Protein AF-A0A7S2RHL5-F1 (afdb_monomer)

pLDDT: mean 89.17, std 12.05, range [46.22, 98.5]

Organism: NCBI:txid1034831

Nearest PDB structures (foldseek):
  8wa2-assembly1_F  TM=3.673E-01  e=1.130E-13  Chlamydomonas reinhardtii
  8wa2-assembly1_B  TM=3.190E-01  e=7.570E-14  Chlamydomonas reinhardtii
  8txb-assembly1_A  TM=2.628E-01  e=5.322E-12  Chlamydomonas reinhardtii
  8wa2-assembly1_C  TM=2.036E-01  e=8.332E-10  Chlamydomonas reinhardtii
  7s7k-assembly1_A  TM=3.685E-01  e=2.485E-01  Mus musculus

Structure (mmCIF, N/CA/C/O backbone):
data_AF-A0A7S2RHL5-F1
#
_entry.id   AF-A0A7S2RHL5-F1
#
loop_
_atom_site.group_PDB
_atom_site.id
_atom_site.type_symbol
_atom_site.label_atom_id
_atom_site.label_alt_id
_atom_site.label_comp_id
_atom_site.label_asym_id
_atom_site.label_entity_id
_atom_site.label_seq_id
_atom_site.pdbx_PDB_ins_code
_atom_site.Cartn_x
_atom_site.Cartn_y
_atom_site.Cartn_z
_atom_site.occupancy
_atom_site.B_iso_or_equiv
_atom_site.auth_seq_id
_atom_site.auth_comp_id
_atom_site.auth_asym_id
_atom_site.auth_atom_id
_atom_site.pdbx_PDB_model_num
ATOM 1 N N . THR A 1 1 ? -43.706 0.245 65.436 1.00 75.62 1 THR A N 1
ATOM 2 C CA . THR A 1 1 ? -43.384 0.857 64.131 1.00 75.62 1 THR A CA 1
ATOM 3 C C . THR A 1 1 ? -42.054 0.309 63.675 1.00 75.62 1 THR A C 1
ATOM 5 O O . THR A 1 1 ? -41.122 0.293 64.474 1.00 75.62 1 THR A O 1
ATOM 8 N N . CYS A 1 2 ? -41.977 -0.207 62.450 1.00 80.25 2 CYS A N 1
ATOM 9 C CA . CYS A 1 2 ? -40.714 -0.714 61.919 1.00 80.25 2 CYS A CA 1
ATOM 10 C C . CYS A 1 2 ? -39.751 0.436 61.616 1.00 80.25 2 CYS A C 1
ATOM 12 O O . CYS A 1 2 ? -40.175 1.575 61.404 1.00 80.25 2 CYS A O 1
ATOM 14 N N . THR A 1 3 ? -38.451 0.156 61.671 1.00 84.81 3 THR A N 1
ATOM 15 C CA . THR A 1 3 ? -37.414 1.148 61.368 1.00 84.81 3 THR A CA 1
ATOM 16 C C . THR A 1 3 ? -37.170 1.236 59.859 1.00 84.81 3 THR A C 1
ATOM 18 O O . THR A 1 3 ? -37.644 0.401 59.088 1.00 84.81 3 THR A O 1
ATOM 21 N N . LEU A 1 4 ? -36.435 2.263 59.415 1.00 85.00 4 LEU A N 1
ATOM 22 C CA . LEU A 1 4 ? -36.035 2.393 58.010 1.00 85.00 4 LEU A CA 1
ATOM 23 C C . LEU A 1 4 ? -35.335 1.114 57.522 1.00 85.00 4 LEU A C 1
ATOM 25 O O . LEU A 1 4 ? -34.518 0.534 58.237 1.00 85.00 4 LEU A O 1
ATOM 29 N N . GLY A 1 5 ? -35.661 0.686 56.301 1.00 83.44 5 GLY A N 1
ATOM 30 C CA . GLY A 1 5 ? -35.186 -0.576 55.731 1.00 83.44 5 GLY A CA 1
ATOM 31 C C . GLY A 1 5 ? -35.994 -1.811 56.151 1.00 83.44 5 GLY A C 1
ATOM 32 O O . GLY A 1 5 ? -35.698 -2.910 55.684 1.00 83.44 5 GLY A O 1
ATOM 33 N N . GLN A 1 6 ? -37.020 -1.660 56.992 1.00 89.31 6 GLN A N 1
ATOM 34 C CA . GLN A 1 6 ? -37.920 -2.739 57.400 1.00 89.31 6 GLN A CA 1
ATOM 35 C C . GLN A 1 6 ? -39.377 -2.432 57.036 1.00 89.31 6 GLN A C 1
ATOM 37 O O . GLN A 1 6 ? -39.772 -1.271 56.937 1.00 89.31 6 GLN A O 1
ATOM 42 N N . ILE A 1 7 ? -40.180 -3.483 56.883 1.00 87.50 7 ILE A N 1
ATOM 43 C CA . ILE A 1 7 ? -41.633 -3.416 56.682 1.00 87.50 7 ILE A CA 1
ATOM 44 C C . ILE A 1 7 ? -42.350 -4.313 57.690 1.00 87.50 7 ILE A C 1
ATOM 46 O O . ILE A 1 7 ? -41.749 -5.258 58.205 1.00 87.50 7 ILE A O 1
ATOM 50 N N . ALA A 1 8 ? -43.626 -4.035 57.957 1.00 87.31 8 ALA A N 1
ATOM 51 C CA . ALA A 1 8 ? -44.524 -4.974 58.628 1.00 87.31 8 ALA A CA 1
ATOM 52 C C . ALA A 1 8 ? -45.294 -5.750 57.541 1.00 87.31 8 ALA A C 1
ATOM 54 O O . ALA A 1 8 ? -46.260 -5.213 57.004 1.00 87.31 8 ALA A O 1
ATOM 55 N N . PRO A 1 9 ? -44.850 -6.961 57.150 1.00 79.44 9 PRO A N 1
ATOM 56 C CA . PRO A 1 9 ? -45.411 -7.669 55.995 1.00 79.44 9 PRO A CA 1
ATOM 57 C C . PRO A 1 9 ? -46.828 -8.203 56.243 1.00 79.44 9 PRO A C 1
ATOM 59 O O . PRO A 1 9 ? -47.540 -8.510 55.291 1.00 79.44 9 PRO A O 1
ATOM 62 N N . ASP A 1 10 ? -47.223 -8.328 57.511 1.00 81.69 10 ASP A N 1
ATOM 63 C CA . ASP A 1 10 ? -48.519 -8.837 57.939 1.00 81.69 10 ASP A CA 1
ATOM 64 C C . ASP A 1 10 ? -49.312 -7.728 58.665 1.00 81.69 10 ASP A C 1
ATOM 66 O O . ASP A 1 10 ? -48.886 -7.261 59.730 1.00 81.69 10 ASP A O 1
ATOM 70 N N . PRO A 1 11 ? -50.462 -7.288 58.115 1.00 78.50 11 PRO A N 1
ATOM 71 C CA . PRO A 1 11 ? -51.294 -6.256 58.726 1.00 78.50 11 PRO A CA 1
ATOM 72 C C . PRO A 1 11 ? -51.948 -6.696 60.048 1.00 78.50 11 PRO A C 1
ATOM 74 O O . PRO A 1 11 ? -52.343 -5.832 60.832 1.00 78.50 11 PRO A O 1
ATOM 77 N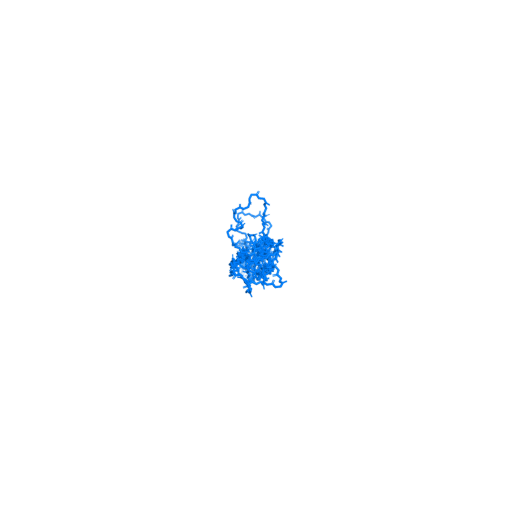 N . GLU A 1 12 ? -52.042 -8.000 60.332 1.00 82.69 12 GLU A N 1
ATOM 78 C CA . GLU A 1 12 ? -52.564 -8.526 61.601 1.00 82.69 12 GLU A CA 1
ATOM 79 C C . GLU A 1 12 ? -51.509 -8.509 62.720 1.00 82.69 12 GLU A C 1
ATOM 81 O O . GLU A 1 12 ? -51.851 -8.512 63.907 1.00 82.69 12 GLU A O 1
ATOM 86 N N . THR A 1 13 ? -50.220 -8.417 62.367 1.00 79.31 13 THR A N 1
ATOM 87 C CA . THR A 1 13 ? -49.093 -8.412 63.311 1.00 79.31 13 THR A CA 1
ATOM 88 C C . THR A 1 13 ? -48.161 -7.193 63.131 1.00 79.31 13 THR A C 1
ATOM 90 O O . THR A 1 13 ? -46.954 -7.341 62.937 1.00 79.31 13 THR A O 1
ATOM 93 N N . PRO A 1 14 ? -48.650 -5.944 63.322 1.00 73.00 14 PRO A N 1
ATOM 94 C CA . PRO A 1 14 ? -47.936 -4.690 62.994 1.00 73.00 14 PRO A CA 1
ATOM 95 C C . PRO A 1 14 ? -46.660 -4.400 63.815 1.00 73.00 14 PRO A C 1
ATOM 97 O O . PRO A 1 14 ? -45.995 -3.380 63.613 1.00 73.00 14 PRO A O 1
ATOM 100 N N . ASN A 1 15 ? -46.318 -5.275 64.764 1.00 80.56 15 ASN A N 1
ATOM 101 C CA . ASN A 1 15 ? -45.103 -5.203 65.578 1.00 80.56 15 ASN A CA 1
ATOM 102 C C . ASN A 1 15 ? -44.005 -6.178 65.111 1.00 80.56 15 ASN A C 1
ATOM 104 O O . ASN A 1 15 ? -42.916 -6.168 65.685 1.00 80.56 15 ASN A O 1
ATOM 108 N N . VAL A 1 16 ? -44.268 -7.013 64.099 1.00 86.19 16 VAL A N 1
ATOM 109 C CA . VAL A 1 16 ? -43.290 -7.941 63.516 1.00 86.19 16 VAL A CA 1
ATOM 110 C C . VAL A 1 16 ? -42.681 -7.299 62.274 1.00 86.19 16 VAL A C 1
ATOM 112 O O . VAL A 1 16 ? -43.354 -7.102 61.267 1.00 86.19 16 VAL A O 1
ATOM 115 N N . CYS A 1 17 ? -41.395 -6.963 62.353 1.00 87.25 17 CYS A N 1
ATOM 116 C CA . CYS A 1 17 ? -40.689 -6.257 61.288 1.00 87.25 17 CYS A CA 1
ATOM 117 C C . CYS A 1 17 ? -39.762 -7.195 60.516 1.00 87.25 17 CYS A C 1
ATOM 119 O O . CYS A 1 17 ? -38.946 -7.904 61.108 1.00 87.25 17 CYS A O 1
ATOM 121 N N . ALA A 1 18 ? -39.850 -7.155 59.189 1.00 89.88 18 ALA A N 1
ATOM 122 C CA . ALA A 1 18 ? -38.964 -7.865 58.278 1.00 89.88 18 ALA A CA 1
ATOM 123 C C . ALA A 1 18 ? -38.078 -6.867 57.527 1.00 89.88 18 ALA A C 1
ATOM 125 O O . ALA A 1 18 ? -38.557 -5.848 57.034 1.00 89.88 18 ALA A O 1
ATOM 126 N N . ALA A 1 19 ? -36.778 -7.150 57.435 1.00 91.75 19 ALA A N 1
ATOM 127 C CA . ALA A 1 19 ? -35.862 -6.354 56.623 1.00 91.75 19 ALA A CA 1
ATOM 128 C C . ALA A 1 19 ? -36.176 -6.540 55.135 1.00 91.75 19 ALA A C 1
ATOM 130 O O . ALA A 1 19 ? -36.397 -7.669 54.691 1.00 91.75 19 ALA A O 1
ATOM 131 N N . CYS A 1 20 ? -36.136 -5.458 54.356 1.00 92.56 20 CYS A N 1
ATOM 132 C CA . CYS A 1 20 ? -36.311 -5.572 52.915 1.00 92.56 20 CYS A CA 1
ATOM 133 C C . CYS A 1 20 ? -35.234 -6.480 52.310 1.00 92.56 20 CYS A C 1
ATOM 135 O O . CYS A 1 20 ? -34.062 -6.367 52.689 1.00 92.56 20 CYS A O 1
ATOM 137 N N . PRO A 1 21 ? -35.597 -7.397 51.398 1.00 93.44 21 PRO A N 1
ATOM 138 C CA . PRO A 1 21 ? -34.626 -8.276 50.769 1.00 93.44 21 PRO A CA 1
ATOM 139 C C . PRO A 1 21 ? -33.663 -7.473 49.882 1.00 93.44 21 PRO A C 1
ATOM 141 O O . PRO A 1 21 ? -33.901 -6.305 49.566 1.00 93.44 21 PRO A O 1
ATOM 144 N N . ARG A 1 22 ? -32.563 -8.114 49.472 1.00 95.06 22 ARG A N 1
ATOM 145 C CA . ARG A 1 22 ? -31.636 -7.544 48.482 1.00 95.06 22 ARG A CA 1
ATOM 146 C C . ARG A 1 22 ? -32.394 -7.121 47.214 1.00 95.06 22 ARG A C 1
ATOM 148 O O . ARG A 1 22 ? -33.413 -7.722 46.878 1.00 95.06 22 ARG A O 1
ATOM 155 N N . GLY A 1 23 ? -31.907 -6.081 46.549 1.00 93.44 23 GLY A N 1
ATOM 156 C CA . GLY A 1 23 ? -32.569 -5.477 45.394 1.00 93.44 23 GLY A CA 1
ATOM 157 C C . GLY A 1 23 ? -33.786 -4.614 45.717 1.00 93.44 23 GLY A C 1
ATOM 158 O O . GLY A 1 23 ? -34.388 -4.044 44.815 1.00 93.44 23 GLY A O 1
ATOM 159 N N . ARG A 1 24 ? -34.148 -4.469 46.996 1.00 93.94 24 ARG A N 1
ATOM 160 C CA . ARG A 1 24 ? -35.244 -3.599 47.425 1.00 93.94 24 ARG A CA 1
ATOM 161 C C . ARG A 1 24 ? -34.795 -2.574 48.462 1.00 93.94 24 ARG A C 1
ATOM 163 O O . ARG A 1 24 ? -33.734 -2.709 49.077 1.00 93.94 24 ARG A O 1
ATOM 170 N N . ARG A 1 25 ? -35.616 -1.545 48.669 1.00 91.94 25 ARG A N 1
ATOM 171 C CA . ARG A 1 25 ? -35.441 -0.512 49.697 1.00 91.94 25 ARG A CA 1
ATOM 172 C C . ARG A 1 25 ? -36.713 -0.316 50.522 1.00 91.94 25 ARG A C 1
ATOM 174 O O . ARG A 1 25 ? -37.817 -0.419 49.996 1.00 91.94 25 ARG A O 1
ATOM 181 N N . GLY A 1 26 ? -36.557 -0.012 51.810 1.00 85.75 26 GLY A N 1
ATOM 182 C CA . GLY A 1 26 ? -37.678 0.263 52.719 1.00 85.75 26 GLY A CA 1
ATOM 183 C C . GLY A 1 26 ? -37.700 1.719 53.182 1.00 85.75 26 GLY A C 1
ATOM 184 O O . GLY A 1 26 ? -36.953 2.065 54.097 1.00 85.75 26 GLY A O 1
ATOM 185 N N . ILE A 1 27 ? -38.552 2.556 52.573 1.00 78.31 27 ILE A N 1
ATOM 186 C CA . ILE A 1 27 ? -38.678 3.990 52.912 1.00 78.31 27 ILE A CA 1
ATOM 187 C C . ILE A 1 27 ? -39.814 4.240 53.920 1.00 78.31 27 ILE A C 1
ATOM 189 O O . ILE A 1 27 ? -39.603 4.946 54.901 1.00 78.31 27 ILE A O 1
ATOM 193 N N . ASN A 1 28 ? -40.993 3.630 53.723 1.00 73.69 28 ASN A N 1
ATOM 194 C CA . ASN A 1 28 ? -42.233 4.018 54.421 1.00 73.69 28 ASN A CA 1
ATOM 195 C C . ASN A 1 28 ? -42.879 2.918 55.299 1.00 73.69 28 ASN A C 1
ATOM 197 O O . ASN A 1 28 ? -44.044 3.035 55.661 1.00 73.69 28 ASN A O 1
ATOM 201 N N . SER A 1 29 ? -42.151 1.857 55.679 1.00 70.81 29 SER A N 1
ATOM 202 C CA . SER A 1 29 ? -42.621 0.763 56.568 1.00 70.81 29 SER A CA 1
ATOM 203 C C . SER A 1 29 ? -43.820 -0.076 56.067 1.00 70.81 29 SER A C 1
ATOM 205 O O . SER A 1 29 ? -44.228 -1.002 56.773 1.00 70.81 29 SER A O 1
ATOM 207 N N . THR A 1 30 ? -44.369 0.208 54.883 1.00 77.88 30 THR A N 1
ATOM 208 C CA . THR A 1 30 ? -45.537 -0.481 54.302 1.00 77.88 30 THR A CA 1
ATOM 209 C C . THR A 1 30 ? -45.183 -1.514 53.236 1.00 77.88 30 THR A C 1
ATOM 211 O O . THR A 1 30 ? -45.815 -2.561 53.199 1.00 77.88 30 THR A O 1
ATOM 214 N N . ASP A 1 31 ? -44.189 -1.245 52.387 1.00 85.81 31 ASP A N 1
ATOM 215 C CA . ASP A 1 31 ? -43.737 -2.175 51.346 1.00 85.81 31 ASP A CA 1
ATOM 216 C C . ASP A 1 31 ? -42.261 -1.936 50.983 1.00 85.81 31 ASP A C 1
ATOM 218 O O . ASP A 1 31 ? -41.703 -0.863 51.241 1.00 85.81 31 ASP A O 1
ATOM 222 N N . CYS A 1 32 ? -41.620 -2.966 50.436 1.00 91.00 32 CYS A N 1
ATOM 223 C CA . CYS A 1 32 ? -40.257 -2.921 49.937 1.00 91.00 32 CYS A CA 1
ATOM 224 C C . CYS A 1 32 ? -40.269 -2.610 48.438 1.00 91.00 32 CYS A C 1
ATOM 226 O O . CYS A 1 32 ? -40.568 -3.475 47.612 1.00 91.00 32 CYS A O 1
ATOM 228 N N . GLU A 1 33 ? -39.873 -1.392 48.082 1.00 92.38 33 GLU A N 1
ATOM 229 C CA . GLU A 1 33 ? -39.784 -0.948 46.690 1.00 92.38 33 GLU A CA 1
ATOM 230 C C . GLU A 1 33 ? -38.575 -1.576 45.999 1.00 92.38 33 GLU A C 1
ATOM 232 O O . GLU A 1 33 ? -37.499 -1.665 46.594 1.00 92.38 33 GLU A O 1
ATOM 237 N N . HIS A 1 34 ? -38.728 -1.980 44.739 1.00 94.56 34 HIS A N 1
ATOM 238 C CA . HIS A 1 34 ? -37.597 -2.395 43.917 1.00 94.56 34 HIS A CA 1
ATOM 239 C C . HIS A 1 34 ? -36.617 -1.241 43.706 1.00 94.56 34 HIS A C 1
ATOM 241 O O . HIS A 1 34 ? -37.006 -0.079 43.575 1.00 94.56 34 HIS A O 1
ATOM 247 N N . CYS A 1 35 ? -35.328 -1.565 43.654 1.00 95.31 35 CYS A N 1
ATOM 248 C CA . CYS A 1 35 ? -34.373 -0.658 43.044 1.00 95.31 35 CYS A CA 1
ATOM 249 C C . CYS A 1 35 ? -34.704 -0.534 41.559 1.00 95.31 35 CYS A C 1
ATOM 251 O O . CYS A 1 35 ? -34.777 -1.548 40.871 1.00 95.31 35 CYS A O 1
ATOM 253 N N . SER A 1 36 ? -34.936 0.695 41.103 1.00 95.81 36 SER A N 1
ATOM 254 C CA . SER A 1 36 ? -35.107 1.007 39.684 1.00 95.81 36 SER A CA 1
ATOM 255 C C . SER A 1 36 ? -33.848 0.630 38.885 1.00 95.81 36 SER A C 1
ATOM 257 O O . SER A 1 36 ? -32.772 0.557 39.496 1.00 95.81 36 SER A O 1
ATOM 259 N N . PRO A 1 37 ? -33.958 0.457 37.555 1.00 97.19 37 PRO A N 1
ATOM 260 C CA . PRO A 1 37 ? -32.812 0.252 36.673 1.00 97.19 37 PRO A CA 1
ATOM 261 C C . PRO A 1 37 ? -31.676 1.258 36.922 1.00 97.19 37 PRO A C 1
ATOM 263 O O . PRO A 1 37 ? -31.879 2.368 37.432 1.00 97.19 37 PRO A O 1
ATOM 266 N N . GLY A 1 38 ? -30.444 0.818 36.676 1.00 96.69 38 GLY A N 1
ATOM 267 C CA . GLY A 1 38 ? -29.225 1.557 37.011 1.00 96.69 38 GLY A CA 1
ATOM 268 C C . GLY A 1 38 ? -28.904 1.639 38.509 1.00 96.69 38 GLY A C 1
ATOM 269 O O . GLY A 1 38 ? -27.930 2.293 38.906 1.00 96.69 38 GLY A O 1
ATOM 270 N N . LYS A 1 39 ? -29.688 0.992 39.382 1.00 97.25 39 LYS A N 1
ATOM 271 C CA . LYS A 1 39 ? -29.437 0.949 40.827 1.00 97.25 39 LYS A CA 1
ATOM 272 C C . LYS A 1 39 ? -29.565 -0.459 41.390 1.00 97.25 39 LYS A C 1
ATOM 274 O O . LYS A 1 39 ? -30.324 -1.286 40.906 1.00 97.25 39 LYS A O 1
ATOM 279 N N . PHE A 1 40 ? -28.865 -0.705 42.493 1.00 96.88 40 PHE A N 1
ATOM 280 C CA . PHE A 1 40 ? -28.852 -1.996 43.162 1.00 96.88 40 PHE A CA 1
ATOM 281 C C . PHE A 1 40 ? -28.803 -1.883 44.685 1.00 96.88 40 PHE A C 1
ATOM 283 O O . PHE A 1 40 ? -28.403 -0.859 45.240 1.00 96.88 40 PHE A O 1
ATOM 290 N N . ASN A 1 41 ? -29.145 -2.978 45.366 1.00 94.69 41 ASN A N 1
ATOM 291 C CA . ASN A 1 41 ? -28.884 -3.165 46.795 1.00 94.69 41 ASN A CA 1
ATOM 292 C C . ASN A 1 41 ? -28.399 -4.580 47.093 1.00 94.69 41 ASN A C 1
ATOM 294 O O . ASN A 1 41 ? -29.144 -5.544 46.928 1.00 94.69 41 ASN A O 1
ATOM 298 N N . ASN A 1 42 ? -27.174 -4.718 47.597 1.00 95.62 42 ASN A N 1
ATOM 299 C CA . ASN A 1 42 ? -26.572 -6.030 47.852 1.00 95.62 42 ASN A CA 1
ATOM 300 C C . ASN A 1 42 ? -26.848 -6.586 49.258 1.00 95.62 42 ASN A C 1
ATOM 302 O O . ASN A 1 42 ? -26.571 -7.759 49.523 1.00 95.62 42 ASN A O 1
ATOM 306 N N . LYS A 1 43 ? -27.393 -5.770 50.166 1.00 93.50 43 LYS A N 1
ATOM 307 C CA . LYS A 1 43 ? -27.671 -6.148 51.557 1.00 93.50 43 LYS A CA 1
ATOM 308 C C . LYS A 1 43 ? -29.158 -6.038 51.866 1.00 93.50 43 LYS A C 1
ATOM 310 O O . LYS A 1 43 ? -29.859 -5.175 51.349 1.00 93.50 43 LYS A O 1
ATOM 315 N N . THR A 1 44 ? -29.628 -6.906 52.754 1.00 93.12 44 THR A N 1
ATOM 316 C CA . THR A 1 44 ? -30.977 -6.809 53.316 1.00 93.12 44 THR A CA 1
ATOM 317 C C . THR A 1 44 ? -31.083 -5.607 54.248 1.00 93.12 44 THR A C 1
ATOM 319 O O . THR A 1 44 ? -30.124 -5.282 54.950 1.00 93.12 44 THR A O 1
ATOM 322 N N . GLY A 1 45 ? -32.254 -4.983 54.312 1.00 90.69 45 GLY A N 1
ATOM 323 C CA . GLY A 1 45 ? -32.528 -3.879 55.229 1.00 90.69 45 GLY A CA 1
ATOM 324 C C . GLY A 1 45 ? -31.978 -2.524 54.781 1.00 90.69 45 GLY A C 1
ATOM 325 O O . GLY A 1 45 ? -31.845 -1.624 55.606 1.00 90.69 45 GLY A O 1
ATOM 326 N N . GLN A 1 46 ? -31.617 -2.365 53.504 1.00 91.44 46 GLN A N 1
ATOM 327 C CA . GLN A 1 46 ? -31.127 -1.088 52.989 1.00 91.44 46 GLN A CA 1
ATOM 328 C C . GLN A 1 46 ? -32.270 -0.089 52.761 1.00 91.44 46 GLN A C 1
ATOM 330 O O . GLN A 1 46 ? -33.382 -0.438 52.367 1.00 91.44 46 GLN A O 1
ATOM 335 N N . VAL A 1 47 ? -31.977 1.182 53.040 1.00 91.44 47 VAL A N 1
ATOM 336 C CA . VAL A 1 47 ? -32.942 2.292 52.953 1.00 91.44 47 VAL A CA 1
ATOM 337 C C . VAL A 1 47 ? -32.899 2.970 51.583 1.00 91.44 47 VAL A C 1
ATOM 339 O O . VAL A 1 47 ? -33.913 3.450 51.092 1.00 91.44 47 VAL A O 1
ATOM 342 N N . ASN A 1 48 ? -31.728 2.973 50.945 1.00 92.19 48 ASN A N 1
ATOM 343 C CA . ASN A 1 48 ? -31.487 3.586 49.641 1.00 92.19 48 ASN A CA 1
ATOM 344 C C . ASN A 1 48 ? -30.927 2.543 48.687 1.00 92.19 48 ASN A C 1
ATOM 346 O O . ASN A 1 48 ? -30.199 1.668 49.141 1.00 92.19 48 ASN A O 1
ATOM 350 N N . CYS A 1 49 ? -31.240 2.670 47.399 1.00 95.44 49 CYS A N 1
ATOM 351 C CA . CYS A 1 49 ? -30.578 1.924 46.333 1.00 95.44 49 CYS A CA 1
ATOM 352 C C . CYS A 1 49 ? -29.296 2.645 45.909 1.00 95.44 49 CYS A C 1
ATOM 354 O O . CYS A 1 49 ? -29.290 3.870 45.761 1.00 95.44 49 CYS A O 1
ATOM 356 N N . THR A 1 50 ? -28.222 1.885 45.727 1.00 96.62 50 THR A N 1
ATOM 357 C CA . THR A 1 50 ? -26.906 2.379 45.302 1.00 96.62 50 THR A CA 1
ATOM 358 C C . THR A 1 50 ? -26.861 2.448 43.780 1.00 96.62 50 THR A C 1
ATOM 360 O O . THR A 1 50 ? -27.341 1.539 43.119 1.00 96.62 50 THR A O 1
ATOM 363 N N . THR A 1 51 ? -26.319 3.519 43.208 1.00 97.69 51 THR A N 1
ATOM 364 C CA . THR A 1 51 ? -26.168 3.651 41.750 1.00 97.69 51 THR A CA 1
ATOM 365 C C . THR A 1 51 ? -25.074 2.711 41.235 1.00 97.69 51 THR A C 1
ATOM 367 O O . THR A 1 51 ? -24.052 2.546 41.903 1.00 97.69 51 THR A O 1
ATOM 370 N N . CYS A 1 52 ? -25.278 2.099 40.068 1.00 97.81 52 CYS A N 1
ATOM 371 C CA . CYS A 1 52 ? -24.233 1.330 39.396 1.00 97.81 52 CYS A CA 1
ATOM 372 C C . CYS A 1 52 ? -23.047 2.223 39.034 1.00 97.81 52 CYS A C 1
ATOM 374 O O . CYS A 1 52 ? -23.224 3.321 38.515 1.00 97.81 52 CYS A O 1
ATOM 376 N N . SER A 1 53 ? -21.829 1.771 39.323 1.00 97.81 53 SER A N 1
ATOM 377 C CA . SER A 1 53 ? -20.621 2.511 38.959 1.00 97.81 53 SER A CA 1
ATOM 378 C C . SER A 1 53 ? -20.368 2.455 37.452 1.00 97.81 53 SER A C 1
ATOM 380 O O . SER A 1 53 ? -20.798 1.519 36.782 1.00 97.81 53 SER A O 1
ATOM 382 N N . SER A 1 54 ? -19.596 3.404 36.924 1.00 97.81 54 SER A N 1
ATOM 383 C CA . SER A 1 54 ? -19.127 3.359 35.532 1.00 97.81 54 SER A CA 1
ATOM 384 C C . SER A 1 54 ? -18.466 2.023 35.178 1.00 97.81 54 SER A C 1
ATOM 386 O O . SER A 1 54 ? -17.685 1.473 35.960 1.00 97.81 54 SER A O 1
ATOM 388 N N . GLY A 1 55 ? -18.772 1.525 33.981 1.00 97.69 55 GLY A N 1
ATOM 389 C CA . GLY A 1 55 ? -18.414 0.190 33.506 1.00 97.69 55 GLY A CA 1
ATOM 390 C C . GLY A 1 55 ? -19.381 -0.915 33.935 1.00 97.69 55 GLY A C 1
ATOM 391 O O . GLY A 1 55 ? -19.169 -2.057 33.543 1.00 97.69 55 GLY A O 1
ATOM 392 N N . THR A 1 56 ? -20.433 -0.603 34.698 1.00 98.31 56 THR A N 1
ATOM 393 C CA . THR A 1 56 ? -21.448 -1.575 35.130 1.00 98.31 56 THR A CA 1
ATOM 394 C C . THR A 1 56 ? -22.862 -1.073 34.854 1.00 98.31 56 THR A C 1
ATOM 396 O O . THR A 1 56 ? -23.073 0.139 34.810 1.00 98.31 56 THR A O 1
ATOM 399 N N . PHE A 1 57 ? -23.824 -1.982 34.713 1.00 98.12 57 PHE A N 1
ATOM 400 C CA . PHE A 1 57 ? -25.228 -1.673 34.439 1.00 98.12 57 PHE A CA 1
ATOM 401 C C . PHE A 1 57 ? -26.190 -2.536 35.271 1.00 98.12 57 PHE A C 1
ATOM 403 O O . PHE A 1 57 ? -25.791 -3.523 35.893 1.00 98.12 57 PHE A O 1
ATOM 410 N N . ALA A 1 58 ? -27.454 -2.126 35.314 1.00 97.75 58 ALA A N 1
ATOM 411 C CA . ALA A 1 58 ? -28.573 -2.901 35.843 1.00 97.75 58 ALA A CA 1
ATOM 412 C C . ALA A 1 58 ? -29.804 -2.619 34.975 1.00 97.75 58 ALA A C 1
ATOM 414 O O . ALA A 1 58 ? -30.340 -1.512 35.034 1.00 97.75 58 ALA A O 1
ATOM 415 N N . ASP A 1 59 ? -30.209 -3.590 34.163 1.00 96.62 59 ASP A N 1
ATOM 416 C CA . ASP A 1 59 ? -31.223 -3.444 33.108 1.00 96.62 59 ASP A CA 1
ATOM 417 C C . ASP A 1 59 ? -32.660 -3.671 33.587 1.00 96.62 59 ASP A C 1
ATOM 419 O O . ASP A 1 59 ? -33.604 -3.246 32.923 1.00 96.62 59 ASP A O 1
ATOM 423 N N . ASP A 1 60 ? -32.834 -4.289 34.756 1.00 95.56 60 ASP A N 1
ATOM 424 C CA . ASP A 1 60 ? -34.149 -4.606 35.306 1.00 95.56 60 ASP A CA 1
ATOM 425 C C . ASP A 1 60 ? -34.347 -4.075 36.734 1.00 95.56 60 ASP A C 1
ATOM 427 O O . ASP A 1 60 ? -33.417 -3.703 37.463 1.00 95.56 60 ASP A O 1
ATOM 431 N N . GLU A 1 61 ? -35.603 -4.061 37.168 1.00 95.19 61 GLU A N 1
ATOM 432 C CA . GLU A 1 61 ? -35.953 -3.713 38.537 1.00 95.19 61 GLU A CA 1
ATOM 433 C C . GLU A 1 61 ? -35.513 -4.797 39.531 1.00 95.19 61 GLU A C 1
ATOM 435 O O . GLU A 1 61 ? -35.598 -6.002 39.301 1.00 95.19 61 GLU A O 1
ATOM 440 N N . GLY A 1 62 ? -35.108 -4.383 40.731 1.00 92.69 62 GLY A N 1
ATOM 441 C CA . GLY A 1 62 ? -34.783 -5.327 41.798 1.00 92.69 62 GLY A CA 1
ATOM 442 C C . GLY A 1 62 ? -33.368 -5.897 41.749 1.00 92.69 62 GLY A C 1
ATOM 443 O O . GLY A 1 62 ? -33.092 -6.875 42.450 1.00 92.69 62 GLY A O 1
ATOM 444 N N . PHE A 1 63 ? -32.467 -5.299 40.970 1.00 94.12 63 PHE A N 1
ATOM 445 C CA . PHE A 1 63 ? -31.071 -5.717 40.907 1.00 94.12 63 PHE A CA 1
ATOM 446 C C . PHE A 1 63 ? -30.394 -5.641 42.279 1.00 94.12 63 PHE A C 1
ATOM 448 O O . PHE A 1 63 ? -30.502 -4.664 43.023 1.00 94.12 63 PHE A O 1
ATOM 455 N N . PHE A 1 64 ? -29.664 -6.693 42.642 1.00 94.50 64 PHE A N 1
ATOM 456 C CA . PHE A 1 64 ? -28.893 -6.739 43.888 1.00 94.50 64 PHE A CA 1
ATOM 457 C C . PHE A 1 64 ? -27.381 -6.642 43.672 1.00 94.50 64 PHE A C 1
ATOM 459 O O . PHE A 1 64 ? -26.627 -6.597 44.646 1.00 94.50 64 PHE A O 1
ATOM 466 N N . LEU A 1 65 ? -26.943 -6.606 42.416 1.00 95.81 65 LEU A N 1
ATOM 467 C CA . LEU A 1 65 ? -25.561 -6.462 41.985 1.00 95.81 65 LEU A CA 1
ATOM 468 C C . LEU A 1 65 ? -25.574 -5.884 40.568 1.00 95.81 65 LEU A C 1
ATOM 470 O O . LEU A 1 65 ? -26.306 -6.409 39.742 1.00 95.81 65 LEU A O 1
ATOM 474 N N . CYS A 1 66 ? -24.794 -4.838 40.298 1.00 97.50 66 CYS A N 1
ATOM 475 C CA . CYS A 1 66 ? -24.608 -4.364 38.925 1.00 97.50 66 CYS A CA 1
ATOM 476 C C . CYS A 1 66 ? -23.719 -5.333 38.149 1.00 97.50 66 CYS A C 1
ATOM 478 O O . CYS A 1 66 ? -22.746 -5.854 38.700 1.00 97.50 66 CYS A O 1
ATOM 480 N N . GLU A 1 67 ? -24.042 -5.543 36.883 1.00 97.94 67 GLU A N 1
ATOM 481 C CA . GLU A 1 67 ? -23.281 -6.397 35.982 1.00 97.94 67 GLU A CA 1
ATOM 482 C C . GLU A 1 67 ? -22.225 -5.588 35.241 1.00 97.94 67 GLU A C 1
ATOM 484 O O . GLU A 1 67 ? -22.439 -4.428 34.899 1.00 97.94 67 GLU A O 1
ATOM 489 N N . ASP A 1 68 ? -21.069 -6.194 34.989 1.00 98.38 68 ASP A N 1
ATOM 490 C CA . ASP A 1 68 ? -20.033 -5.576 34.171 1.00 98.38 68 ASP A CA 1
ATOM 491 C C . ASP A 1 68 ? -20.515 -5.439 32.725 1.00 98.38 68 ASP A C 1
ATOM 493 O O . ASP A 1 68 ? -21.071 -6.381 32.157 1.00 98.38 68 ASP A O 1
ATOM 497 N N . CYS A 1 69 ? -20.208 -4.308 32.084 1.00 98.31 69 CYS A N 1
ATOM 498 C CA . CYS A 1 69 ? -20.408 -4.184 30.646 1.00 98.31 69 CYS A CA 1
ATOM 499 C C . CYS A 1 69 ? -19.699 -5.336 29.921 1.00 98.31 69 CYS A C 1
ATOM 501 O O . CYS A 1 69 ? -18.509 -5.562 30.176 1.00 98.31 69 CYS A O 1
ATOM 503 N N . PRO A 1 70 ? -20.387 -6.074 29.035 1.00 98.31 70 PRO A N 1
ATOM 504 C CA . PRO A 1 70 ? -19.774 -7.183 28.320 1.00 98.31 70 PRO A CA 1
ATOM 505 C C . PRO A 1 70 ? -18.732 -6.677 27.314 1.00 98.31 70 PRO A C 1
ATOM 507 O O . PRO A 1 70 ? -18.668 -5.490 26.987 1.00 98.31 70 PRO A O 1
ATOM 510 N N . ARG A 1 71 ? -17.912 -7.595 26.787 1.00 98.38 71 ARG A N 1
ATOM 511 C CA . ARG A 1 71 ? -16.965 -7.280 25.705 1.00 98.38 71 ARG A CA 1
ATOM 512 C C . ARG A 1 71 ? -17.692 -6.631 24.529 1.00 98.38 71 ARG A C 1
ATOM 514 O O . ARG A 1 71 ? -18.830 -6.983 24.231 1.00 98.38 71 ARG A O 1
ATOM 521 N N . GLY A 1 72 ? -17.018 -5.699 23.867 1.00 98.12 72 GLY A N 1
ATOM 522 C CA . GLY A 1 72 ? -17.621 -4.887 22.816 1.00 98.12 72 GLY A CA 1
ATOM 523 C C . GLY A 1 72 ? -18.498 -3.749 23.334 1.00 98.12 72 GLY A C 1
ATOM 524 O O . GLY A 1 72 ? -18.983 -2.965 22.524 1.00 98.12 72 GLY A O 1
ATOM 525 N N . ARG A 1 73 ? -18.685 -3.608 24.653 1.00 98.50 73 ARG A N 1
ATOM 526 C CA . ARG A 1 73 ? -19.491 -2.539 25.247 1.00 98.50 73 ARG A CA 1
ATOM 527 C C . ARG A 1 73 ? -18.743 -1.784 26.334 1.00 98.50 73 ARG A C 1
ATOM 529 O O . ARG A 1 73 ? -17.861 -2.322 27.002 1.00 98.50 73 ARG A O 1
ATOM 536 N N . SER A 1 74 ? -19.095 -0.519 26.521 1.00 98.25 74 SER A N 1
ATOM 537 C CA . SER A 1 74 ? -18.526 0.316 27.573 1.00 98.25 74 SER A CA 1
ATOM 538 C C . SER A 1 74 ? -19.541 1.295 28.132 1.00 98.25 74 SER A C 1
ATOM 540 O O . SER A 1 74 ? -20.502 1.625 27.450 1.00 98.25 74 SER A O 1
ATOM 542 N N . MET A 1 75 ? -19.311 1.778 29.351 1.00 98.06 75 MET A N 1
ATOM 543 C CA . MET A 1 75 ? -20.189 2.775 29.955 1.00 98.06 75 MET A CA 1
ATOM 544 C C . MET A 1 75 ? -19.402 3.772 30.815 1.00 98.06 75 MET A C 1
ATOM 546 O O . MET A 1 75 ? -18.896 3.392 31.878 1.00 98.06 75 MET A O 1
ATOM 550 N N . PRO A 1 76 ? -19.225 5.026 30.360 1.00 97.44 76 PRO A N 1
ATOM 551 C CA . PRO A 1 76 ? -18.451 6.026 31.095 1.00 97.44 76 PRO A CA 1
ATOM 552 C C . PRO A 1 76 ? -19.210 6.589 32.299 1.00 97.44 76 PRO A C 1
ATOM 554 O O . PRO A 1 76 ? -18.575 6.989 33.278 1.00 97.44 76 PRO A O 1
ATOM 557 N N . ASP A 1 77 ? -20.540 6.590 32.233 1.00 97.00 77 ASP A N 1
ATOM 558 C CA . ASP A 1 77 ? -21.418 7.198 33.226 1.00 97.00 77 ASP A CA 1
ATOM 559 C C . ASP A 1 77 ? -21.851 6.202 34.312 1.00 97.00 77 ASP A C 1
ATOM 561 O O . ASP A 1 77 ? -21.797 4.982 34.146 1.00 97.00 77 ASP A O 1
ATOM 565 N N . GLU A 1 78 ? -22.256 6.732 35.466 1.00 97.75 78 GLU A N 1
ATOM 566 C CA . GLU A 1 78 ? -22.871 5.944 36.536 1.00 97.75 78 GLU A CA 1
ATOM 567 C C . GLU A 1 78 ? -24.379 5.795 36.307 1.00 97.75 78 GLU A C 1
ATOM 569 O O . GLU A 1 78 ? -25.030 6.680 35.758 1.00 97.75 78 GLU A O 1
ATOM 574 N N . GLY A 1 79 ? -24.956 4.707 36.814 1.00 96.50 79 GLY A N 1
ATOM 575 C CA . GLY A 1 79 ? -26.402 4.488 36.808 1.00 96.50 79 GLY A CA 1
ATOM 576 C C . GLY A 1 79 ? -26.945 3.969 35.488 1.00 96.50 79 GLY A C 1
ATOM 577 O O . GLY A 1 79 ? -28.085 4.258 35.148 1.00 96.50 79 GLY A O 1
ATOM 578 N N . ALA A 1 80 ? -26.124 3.226 34.755 1.00 97.12 80 ALA A N 1
ATOM 579 C CA . ALA A 1 80 ? -26.473 2.680 33.460 1.00 97.12 80 ALA A CA 1
ATOM 580 C C . ALA A 1 80 ? -27.550 1.595 33.538 1.00 97.12 80 ALA A C 1
ATOM 582 O O . ALA A 1 80 ? -27.451 0.669 34.346 1.00 97.12 80 ALA A O 1
ATOM 583 N N . GLU A 1 81 ? -28.532 1.691 32.649 1.00 97.50 81 GLU A N 1
ATOM 584 C CA . GLU A 1 81 ? -29.535 0.644 32.419 1.00 97.50 81 GLU A CA 1
ATOM 585 C C . GLU A 1 81 ? -29.063 -0.340 31.338 1.00 97.50 81 GLU A C 1
ATOM 587 O O . GLU A 1 81 ? -29.392 -1.515 31.372 1.00 97.50 81 GLU A O 1
ATOM 592 N N . GLU A 1 82 ? -28.206 0.111 30.425 1.00 97.38 82 GLU A N 1
ATOM 593 C CA . GLU A 1 82 ? -27.549 -0.701 29.403 1.00 97.38 82 GLU A CA 1
ATOM 594 C C . GLU A 1 82 ? -26.145 -0.126 29.154 1.00 97.38 82 GLU A C 1
ATOM 596 O O . GLU A 1 82 ? -25.887 1.046 29.435 1.00 97.38 82 GLU A O 1
ATOM 601 N N . CYS A 1 83 ? -25.225 -0.938 28.634 1.00 98.25 83 CYS A N 1
ATOM 602 C CA . CYS A 1 83 ? -23.918 -0.466 28.180 1.00 98.25 83 CYS A CA 1
ATOM 603 C C . CYS A 1 83 ? -23.913 -0.150 26.683 1.00 98.25 83 CYS A C 1
ATOM 605 O O . CYS A 1 83 ? -24.447 -0.921 25.881 1.00 98.25 83 CYS A O 1
ATOM 607 N N . ASP A 1 84 ? -23.196 0.903 26.298 1.00 98.25 84 ASP A N 1
ATOM 608 C CA . ASP A 1 84 ? -23.079 1.327 24.905 1.00 98.25 84 ASP A CA 1
ATOM 609 C C . ASP A 1 84 ? -22.161 0.401 24.106 1.00 98.25 84 ASP A C 1
ATOM 611 O O . ASP A 1 84 ? -21.063 0.052 24.549 1.00 98.25 84 ASP A O 1
ATOM 615 N N . GLU A 1 85 ? -22.573 0.042 22.891 1.00 98.50 85 GLU A N 1
ATOM 616 C CA . GLU A 1 85 ? -21.703 -0.653 21.945 1.00 98.50 85 GLU A CA 1
ATOM 617 C C . GLU A 1 85 ? -20.528 0.225 21.517 1.00 98.50 85 GLU A C 1
ATOM 619 O O . GLU A 1 85 ? -20.670 1.416 21.232 1.00 98.50 85 GLU A O 1
ATOM 624 N N . CYS A 1 86 ? -19.351 -0.388 21.392 1.00 98.25 86 CYS A N 1
ATOM 625 C CA . CYS A 1 86 ? -18.226 0.265 20.748 1.00 98.25 86 CYS A CA 1
ATOM 626 C C . CYS A 1 86 ? -18.613 0.643 19.318 1.00 98.25 86 CYS A C 1
ATOM 628 O O . CYS A 1 86 ? -18.951 -0.219 18.509 1.00 98.25 86 CYS A O 1
ATOM 630 N N . SER A 1 87 ? -18.569 1.938 19.012 1.00 97.81 87 SER A N 1
ATOM 631 C CA . SER A 1 87 ? -18.795 2.431 17.654 1.00 97.81 87 SER A CA 1
ATOM 632 C C . SER A 1 87 ? -17.695 1.938 16.697 1.00 97.81 87 SER A C 1
ATOM 634 O O . SER A 1 87 ? -16.588 1.645 17.157 1.00 97.81 87 SER A O 1
ATOM 636 N N . PRO A 1 88 ? -17.943 1.909 15.375 1.00 98.00 88 PRO A N 1
ATOM 637 C CA . PRO A 1 88 ? -16.936 1.531 14.386 1.00 98.00 88 PRO A CA 1
ATOM 638 C C . PRO A 1 88 ? -15.617 2.299 14.561 1.00 98.00 88 PRO A C 1
ATOM 640 O O . PRO A 1 88 ? -15.604 3.480 14.919 1.00 98.00 88 PRO A O 1
ATOM 643 N N . GLY A 1 89 ? -14.494 1.618 14.331 1.00 96.50 89 GLY A N 1
ATOM 644 C CA . GLY A 1 89 ? -13.148 2.131 14.603 1.00 96.50 89 GLY A CA 1
ATOM 645 C C . GLY A 1 89 ? -12.725 2.033 16.074 1.00 96.50 89 GLY A C 1
ATOM 646 O O . GLY A 1 89 ? -11.625 2.468 16.424 1.00 96.50 89 GLY A O 1
ATOM 647 N N . ARG A 1 90 ? -13.570 1.461 16.943 1.00 97.62 90 ARG A N 1
ATOM 648 C CA . ARG A 1 90 ? -13.277 1.191 18.354 1.00 97.62 90 ARG A CA 1
ATOM 649 C C . ARG A 1 90 ? -13.631 -0.240 18.721 1.00 97.62 90 ARG A C 1
ATOM 651 O O . ARG A 1 90 ? -14.516 -0.842 18.131 1.00 97.62 90 ARG A O 1
ATOM 658 N N . TYR A 1 91 ? -12.972 -0.753 19.749 1.00 97.69 91 TYR A N 1
ATOM 659 C CA . TYR A 1 91 ? -13.206 -2.089 20.269 1.00 97.69 91 TYR A CA 1
ATOM 660 C C . TYR A 1 91 ? -12.987 -2.152 21.779 1.00 97.69 91 TYR A C 1
ATOM 662 O O . TYR A 1 91 ? -12.326 -1.296 22.375 1.00 97.69 91 TYR A O 1
ATOM 670 N N . THR A 1 92 ? -13.484 -3.208 22.414 1.00 97.81 92 THR A N 1
ATOM 671 C CA . THR A 1 92 ? -13.000 -3.585 23.741 1.00 97.81 92 THR A CA 1
ATOM 672 C C . THR A 1 92 ? -13.097 -5.085 23.984 1.00 97.81 92 THR A C 1
ATOM 674 O O . THR A 1 92 ? -14.130 -5.701 23.731 1.00 97.81 92 THR A O 1
ATOM 677 N N . ASN A 1 93 ? -12.004 -5.688 24.457 1.00 97.56 93 ASN A N 1
ATOM 678 C CA . ASN A 1 93 ? -11.926 -7.129 24.718 1.00 97.56 93 ASN A CA 1
ATOM 679 C C . ASN A 1 93 ? -12.060 -7.482 26.209 1.00 97.56 93 ASN A C 1
ATOM 681 O O . ASN A 1 93 ? -11.995 -8.652 26.584 1.00 97.56 93 ASN A O 1
ATOM 685 N N . ASP A 1 94 ? -12.254 -6.483 27.062 1.00 97.69 94 ASP A N 1
ATOM 686 C CA . ASP A 1 94 ? -12.413 -6.661 28.501 1.00 97.69 94 ASP A CA 1
ATOM 687 C C . ASP A 1 94 ? -13.852 -6.344 28.903 1.00 97.69 94 ASP A C 1
ATOM 689 O O . ASP A 1 94 ? -14.531 -5.553 28.246 1.00 97.69 94 ASP A O 1
ATOM 693 N N . THR A 1 95 ? -14.313 -6.955 29.990 1.00 98.12 95 THR A N 1
ATOM 694 C CA . THR A 1 95 ? -15.574 -6.580 30.634 1.00 98.12 95 THR A CA 1
ATOM 695 C C . THR A 1 95 ? -15.365 -5.378 31.557 1.00 98.12 95 THR A C 1
ATOM 697 O O . THR A 1 95 ? -14.233 -5.030 31.905 1.00 98.12 95 THR A O 1
ATOM 700 N N . GLY A 1 96 ? -16.447 -4.714 31.962 1.00 97.50 96 GLY A N 1
ATOM 701 C CA . GLY A 1 96 ? -16.386 -3.663 32.984 1.00 97.50 96 GLY A CA 1
ATOM 702 C C . GLY A 1 96 ? -15.765 -2.352 32.489 1.00 97.50 96 GLY A C 1
ATOM 703 O O . GLY A 1 96 ? -15.248 -1.548 33.270 1.00 97.50 96 GLY A O 1
ATOM 704 N N . ARG A 1 97 ? -15.712 -2.148 31.168 1.00 98.06 97 ARG A N 1
ATOM 705 C CA . ARG A 1 97 ? -14.967 -1.041 30.563 1.00 98.06 97 ARG A CA 1
ATOM 706 C C . ARG A 1 97 ? -15.766 0.251 30.586 1.00 98.06 97 ARG A C 1
ATOM 708 O O . ARG A 1 97 ? -16.953 0.287 30.294 1.00 98.06 97 ARG A O 1
ATOM 715 N N . LYS A 1 98 ? -15.068 1.344 30.889 1.00 97.88 98 LYS A N 1
ATOM 716 C CA . LYS A 1 98 ? -15.635 2.704 30.909 1.00 97.88 98 LYS A CA 1
ATOM 717 C C . LYS A 1 98 ? -15.536 3.409 29.561 1.00 97.88 98 LYS A C 1
ATOM 719 O O . LYS A 1 98 ? -16.169 4.430 29.343 1.00 97.88 98 LYS A O 1
ATOM 724 N N . SER A 1 99 ? -14.696 2.884 28.676 1.00 97.75 99 SER A N 1
ATOM 725 C CA . SER A 1 99 ? -14.517 3.383 27.321 1.00 97.75 99 SER A CA 1
ATOM 726 C C . SER A 1 99 ? -13.977 2.290 26.404 1.00 97.75 99 SER A C 1
ATOM 728 O O . SER A 1 99 ? -13.197 1.422 26.825 1.00 97.75 99 SER A O 1
ATOM 730 N N . CYS A 1 100 ? -14.371 2.369 25.135 1.00 97.94 100 CYS A N 1
ATOM 731 C CA . CYS A 1 100 ? -13.803 1.567 24.062 1.00 97.94 100 CYS A CA 1
ATOM 732 C C . CYS A 1 100 ? -12.455 2.125 23.592 1.00 97.94 100 CYS A C 1
ATOM 734 O O . CYS A 1 100 ? -12.271 3.339 23.442 1.00 97.94 100 CYS A O 1
ATOM 736 N N . THR A 1 101 ? -11.529 1.216 23.313 1.00 96.62 101 THR A N 1
ATOM 737 C CA . THR A 1 101 ? -10.197 1.499 22.779 1.00 96.62 101 THR A CA 1
ATOM 738 C C . THR A 1 101 ? -10.289 1.767 21.280 1.00 96.62 101 THR A C 1
ATOM 740 O O . THR A 1 101 ? -11.049 1.109 20.579 1.00 96.62 101 THR A O 1
ATOM 743 N N . LEU A 1 102 ? -9.529 2.734 20.772 1.00 95.62 102 LEU A N 1
ATOM 744 C CA . LEU A 1 102 ? -9.455 3.026 19.340 1.00 95.62 102 LEU A CA 1
ATOM 745 C C . LEU A 1 102 ? -8.655 1.951 18.597 1.00 95.62 102 LEU A C 1
ATOM 747 O O . LEU A 1 102 ? -7.673 1.426 19.124 1.00 95.62 102 LEU A O 1
ATOM 751 N N . CYS A 1 103 ? -9.041 1.659 17.356 1.00 93.50 103 CYS A N 1
ATOM 752 C CA . CYS A 1 103 ? -8.144 0.985 16.428 1.00 93.50 103 CYS A CA 1
ATOM 753 C C . CYS A 1 103 ? -7.015 1.944 16.060 1.00 93.50 103 CYS A C 1
ATOM 755 O O . CYS A 1 103 ? -7.260 3.038 15.547 1.00 93.50 103 CYS A O 1
ATOM 757 N N . LEU A 1 104 ? -5.783 1.535 16.360 1.00 90.81 104 LEU A N 1
ATOM 758 C CA . LEU A 1 104 ? -4.585 2.281 15.995 1.00 90.81 104 LEU A CA 1
ATOM 759 C C . LEU A 1 104 ? -4.364 2.242 14.475 1.00 90.81 104 LEU A C 1
ATOM 761 O O . LEU A 1 104 ? -4.987 1.455 13.760 1.00 90.81 104 LEU A O 1
ATOM 765 N N . ALA A 1 105 ? -3.462 3.096 13.988 1.00 88.12 105 ALA A N 1
ATOM 766 C CA . ALA A 1 105 ? -3.059 3.097 12.586 1.00 88.12 105 ALA A CA 1
ATOM 767 C C . ALA A 1 105 ? -2.622 1.693 12.122 1.00 88.12 105 ALA A C 1
ATOM 769 O O . ALA A 1 105 ? -2.023 0.932 12.879 1.00 88.12 105 ALA A O 1
ATOM 770 N N . GLY A 1 106 ? -2.955 1.355 10.877 1.00 88.94 106 GLY A N 1
ATOM 771 C CA . GLY A 1 106 ? -2.765 0.018 10.311 1.00 88.94 106 GLY A CA 1
ATOM 772 C C . GLY A 1 106 ? -3.848 -0.998 10.689 1.00 88.94 106 GLY A C 1
ATOM 773 O O . GLY A 1 106 ? -3.804 -2.113 10.180 1.00 88.94 106 GLY A O 1
ATOM 774 N N . ARG A 1 107 ? -4.830 -0.628 11.526 1.00 91.75 107 ARG A N 1
ATOM 775 C CA . ARG A 1 107 ? -5.958 -1.491 11.900 1.00 91.75 107 ARG A CA 1
ATOM 776 C C . ARG A 1 107 ? -7.306 -0.833 11.662 1.00 91.75 107 ARG A C 1
ATOM 778 O O . ARG A 1 107 ? -7.424 0.395 11.649 1.00 91.75 107 ARG A O 1
ATOM 785 N N . VAL A 1 108 ? -8.331 -1.660 11.490 1.00 95.31 108 VAL A N 1
ATOM 786 C CA . VAL A 1 108 ? -9.711 -1.232 11.245 1.00 95.31 108 VAL A CA 1
ATOM 787 C C . VAL A 1 108 ? -10.713 -2.148 11.931 1.00 95.31 108 VAL A C 1
ATOM 789 O O . VAL A 1 108 ? -10.431 -3.308 12.218 1.00 95.31 108 VAL A O 1
ATOM 792 N N . VAL A 1 109 ? -11.908 -1.621 12.174 1.00 97.12 109 VAL A N 1
ATOM 793 C CA . VAL A 1 109 ? -13.109 -2.421 12.415 1.00 97.12 109 VAL A CA 1
ATOM 794 C C . VAL A 1 109 ? -14.326 -1.600 12.013 1.00 97.12 109 VAL A C 1
ATOM 796 O O . VAL A 1 109 ? -14.404 -0.416 12.347 1.00 97.12 109 VAL A O 1
ATOM 799 N N . ASN A 1 110 ? -15.248 -2.199 11.263 1.00 97.44 110 ASN A N 1
ATOM 800 C CA . ASN A 1 110 ? -16.462 -1.517 10.808 1.00 97.44 110 ASN A CA 1
ATOM 801 C C . ASN A 1 110 ? -17.716 -1.935 11.593 1.00 97.44 110 ASN A C 1
ATOM 803 O O . ASN A 1 110 ? -18.744 -1.269 11.513 1.00 97.44 110 ASN A O 1
ATOM 807 N N . ASP A 1 111 ? -17.628 -3.017 12.362 1.00 96.88 111 ASP A N 1
ATOM 808 C CA . ASP A 1 111 ? -18.749 -3.525 13.144 1.00 96.88 111 ASP A CA 1
ATOM 809 C C . ASP A 1 111 ? -18.936 -2.718 14.434 1.00 96.88 111 ASP A C 1
ATOM 811 O O . ASP A 1 111 ? -17.963 -2.307 15.078 1.00 96.88 111 ASP A O 1
ATOM 815 N N . THR A 1 112 ? -20.193 -2.511 14.834 1.00 97.62 112 THR A N 1
ATOM 816 C CA . THR A 1 112 ? -20.505 -2.072 16.198 1.00 97.62 112 THR A CA 1
ATOM 817 C C . THR A 1 112 ? -20.271 -3.226 17.170 1.00 97.62 112 THR A C 1
ATOM 819 O O . THR A 1 112 ? -20.335 -4.399 16.803 1.00 97.62 112 THR A O 1
ATOM 822 N N . GLY A 1 113 ? -19.954 -2.912 18.424 1.00 97.31 113 GLY A N 1
ATOM 823 C CA . GLY A 1 113 ? -19.756 -3.945 19.440 1.00 97.31 113 GLY A CA 1
ATOM 824 C C . GLY A 1 113 ? -18.468 -4.757 19.259 1.00 97.31 113 GLY A C 1
ATOM 825 O O . GLY A 1 113 ? -18.351 -5.865 19.783 1.00 97.31 113 GLY A O 1
ATOM 826 N N . ALA A 1 114 ? -17.494 -4.239 18.507 1.00 97.75 114 ALA A N 1
ATOM 827 C CA . ALA A 1 114 ? -16.275 -4.969 18.196 1.00 97.75 114 ALA A CA 1
ATOM 828 C C . ALA A 1 114 ? -15.439 -5.307 19.441 1.00 97.75 114 ALA A C 1
ATOM 830 O O . ALA A 1 114 ? -15.235 -4.487 20.341 1.00 97.75 114 ALA A O 1
ATOM 831 N N . THR A 1 115 ? -14.867 -6.512 19.459 1.00 97.75 115 THR A N 1
ATOM 832 C CA . THR A 1 115 ? -13.969 -6.970 20.535 1.00 97.75 115 THR A CA 1
ATOM 833 C C . THR A 1 115 ? -12.497 -6.984 20.134 1.00 97.75 115 THR A C 1
ATOM 835 O O . THR A 1 115 ? -11.637 -7.247 20.971 1.00 97.75 115 THR A O 1
ATOM 838 N N . LYS A 1 116 ? -12.188 -6.703 18.866 1.00 95.94 116 LYS A N 1
ATOM 839 C CA . LYS A 1 116 ? -10.832 -6.601 18.313 1.00 95.94 116 LYS A CA 1
ATOM 840 C C . LYS A 1 116 ? -10.836 -5.696 17.078 1.00 95.94 116 LYS A C 1
ATOM 842 O O . LYS A 1 116 ? -11.883 -5.516 16.463 1.00 95.94 116 LYS A O 1
ATOM 847 N N . CYS A 1 117 ? -9.666 -5.188 16.707 1.00 95.25 117 CYS A N 1
ATOM 848 C CA . CYS A 1 117 ? -9.431 -4.625 15.378 1.00 95.25 117 CYS A CA 1
ATOM 849 C C . CYS A 1 117 ? -8.759 -5.665 14.481 1.00 95.25 117 CYS A C 1
ATOM 851 O O . CYS A 1 117 ? -8.117 -6.592 14.981 1.00 95.25 117 CYS A O 1
ATOM 853 N N . GLU A 1 118 ? -8.875 -5.480 13.175 1.00 93.44 118 GLU A N 1
ATOM 854 C CA . GLU A 1 118 ? -8.223 -6.304 12.162 1.00 93.44 118 GLU A CA 1
ATOM 855 C C . GLU A 1 118 ? -7.125 -5.505 11.464 1.00 93.44 118 GLU A C 1
ATOM 857 O O . GLU A 1 118 ? -7.264 -4.296 11.264 1.00 93.44 118 GLU A O 1
ATOM 862 N N . ASP A 1 119 ? -6.018 -6.172 11.143 1.00 91.50 119 ASP A N 1
ATOM 863 C CA . ASP A 1 119 ? -4.900 -5.568 10.423 1.00 91.50 119 ASP A CA 1
ATOM 864 C C . ASP A 1 119 ? -5.288 -5.279 8.973 1.00 91.50 119 ASP A C 1
ATOM 866 O O . ASP A 1 119 ? -5.996 -6.055 8.327 1.00 91.50 119 ASP A O 1
ATOM 870 N N . CYS A 1 120 ? -4.794 -4.162 8.448 1.00 92.31 120 CYS A N 1
ATOM 871 C CA . CYS A 1 120 ? -4.906 -3.884 7.028 1.00 92.31 120 CYS A CA 1
ATOM 872 C C . CYS A 1 120 ? -4.067 -4.871 6.208 1.00 92.31 120 CYS A C 1
ATOM 874 O O . CYS A 1 120 ? -2.946 -5.191 6.610 1.00 92.31 120 CYS A O 1
ATOM 876 N N . PRO A 1 121 ? -4.566 -5.356 5.058 1.00 92.56 121 PRO A N 1
ATOM 877 C CA . PRO A 1 121 ? -3.751 -6.177 4.176 1.00 92.56 121 PRO A CA 1
ATOM 878 C C . PRO A 1 121 ? -2.545 -5.379 3.643 1.00 92.56 121 PRO A C 1
ATOM 880 O O . PRO A 1 121 ? -2.614 -4.143 3.577 1.00 92.56 121 PRO A O 1
ATOM 883 N N . PRO A 1 122 ? -1.455 -6.062 3.247 1.00 90.44 122 PRO A N 1
ATOM 884 C CA . PRO A 1 122 ? -0.336 -5.445 2.539 1.00 90.44 122 PRO A CA 1
ATOM 885 C C . PRO A 1 122 ? -0.808 -4.584 1.356 1.00 90.44 122 PRO A C 1
ATOM 887 O O . PRO A 1 122 ? -1.850 -4.856 0.761 1.00 90.44 122 PRO A O 1
ATOM 890 N N . GLY A 1 123 ? -0.096 -3.489 1.092 1.00 92.06 123 GLY A N 1
ATOM 891 C CA . GLY A 1 123 ? -0.462 -2.486 0.088 1.00 92.06 123 GLY A CA 1
ATOM 892 C C . GLY A 1 123 ? -1.569 -1.516 0.511 1.00 92.06 123 GLY A C 1
ATOM 893 O O . GLY A 1 123 ? -1.913 -0.595 -0.232 1.00 92.06 123 GLY A O 1
ATOM 894 N N . THR A 1 124 ? -2.113 -1.659 1.724 1.00 93.06 124 THR A N 1
ATOM 895 C CA . THR A 1 124 ? -3.164 -0.778 2.251 1.00 93.06 124 THR A CA 1
ATOM 896 C C . THR A 1 124 ? -2.825 -0.238 3.639 1.00 93.06 124 THR A C 1
ATOM 898 O O . THR A 1 124 ? -2.120 -0.861 4.426 1.00 93.06 124 THR A O 1
ATOM 901 N N . LEU A 1 125 ? -3.348 0.939 3.979 1.00 90.94 125 LEU A N 1
ATOM 902 C CA . LEU A 1 125 ? -3.138 1.569 5.278 1.00 90.94 125 LEU A CA 1
ATOM 903 C C . LEU A 1 125 ? -4.420 2.134 5.878 1.00 90.94 125 LEU A C 1
ATOM 905 O O . LEU A 1 125 ? -5.408 2.420 5.203 1.00 90.94 125 LEU A O 1
ATOM 909 N N . SER A 1 126 ? -4.386 2.337 7.186 1.00 91.19 126 SER A N 1
ATOM 910 C CA . SER A 1 126 ? -5.449 2.981 7.945 1.00 91.19 126 SER A CA 1
ATOM 911 C C . SER A 1 126 ? -4.825 3.951 8.938 1.00 91.19 126 SER A C 1
ATOM 913 O O . SER A 1 126 ? -3.741 3.701 9.462 1.00 91.19 126 SER A O 1
ATOM 915 N N . VAL A 1 127 ? -5.506 5.063 9.193 1.00 87.56 127 VAL A N 1
ATOM 916 C CA . VAL A 1 127 ? -5.171 5.967 10.302 1.00 87.56 127 VAL A CA 1
ATOM 917 C C . VAL A 1 127 ? -6.006 5.590 11.525 1.00 87.56 127 VAL A C 1
ATOM 919 O O . VAL A 1 127 ? -6.924 4.780 11.428 1.00 87.56 127 VAL A O 1
ATOM 922 N N . GLU A 1 128 ? -5.715 6.178 12.680 1.00 88.38 128 GLU A N 1
ATOM 923 C CA . GLU A 1 128 ? -6.478 5.909 13.901 1.00 88.38 128 GLU A CA 1
ATOM 924 C C . GLU A 1 128 ? -7.995 6.099 13.696 1.00 88.38 128 GLU A C 1
ATOM 926 O O . GLU A 1 128 ? -8.442 7.034 13.027 1.00 88.38 128 GLU A O 1
ATOM 931 N N . SER A 1 129 ? -8.789 5.201 14.287 1.00 88.31 129 SER A N 1
ATOM 932 C CA . SER A 1 129 ? -10.258 5.198 14.236 1.00 88.31 129 SER A CA 1
ATOM 933 C C . SER A 1 129 ? -10.891 4.989 12.856 1.00 88.31 129 SER A C 1
ATOM 935 O O . SER A 1 129 ? -12.114 5.107 12.738 1.00 88.31 129 SER A O 1
ATOM 937 N N . ARG A 1 130 ? -10.119 4.702 11.800 1.00 92.44 130 ARG A N 1
ATOM 938 C CA . ARG A 1 130 ? -10.712 4.376 10.499 1.00 92.44 130 ARG A CA 1
ATOM 939 C C . ARG A 1 130 ? -11.373 3.001 10.516 1.00 92.44 130 ARG A C 1
ATOM 941 O O . ARG A 1 130 ? -10.973 2.087 11.230 1.00 92.44 130 ARG A O 1
ATOM 948 N N . ILE A 1 131 ? -12.383 2.877 9.664 1.00 96.25 131 ILE A N 1
ATOM 949 C CA . ILE A 1 131 ? -13.235 1.685 9.549 1.00 96.25 131 ILE A CA 1
ATOM 950 C C . ILE A 1 131 ? -12.941 0.869 8.284 1.00 96.25 131 ILE A C 1
ATOM 952 O O . ILE A 1 131 ? -13.572 -0.153 8.052 1.00 96.25 131 ILE A O 1
ATOM 956 N N . TYR A 1 132 ? -12.008 1.331 7.447 1.00 95.31 132 TYR A N 1
ATOM 957 C CA . TYR A 1 132 ? -11.594 0.660 6.217 1.00 95.31 132 TYR A CA 1
ATOM 958 C C . TYR A 1 132 ? -10.141 0.986 5.880 1.00 95.31 132 TYR A C 1
ATOM 960 O O . TYR A 1 132 ? -9.653 2.087 6.168 1.00 95.31 132 TYR A O 1
ATOM 968 N N . CYS A 1 133 ? -9.471 0.020 5.260 1.00 94.81 133 CYS A N 1
ATOM 969 C CA . CYS A 1 133 ? -8.116 0.172 4.759 1.00 94.81 133 CYS A CA 1
ATOM 970 C C . CYS A 1 133 ? -8.150 0.867 3.403 1.00 94.81 133 CYS A C 1
ATOM 972 O O . CYS A 1 133 ? -9.051 0.649 2.594 1.00 94.81 133 CYS A O 1
ATOM 974 N N . LYS A 1 134 ? -7.197 1.763 3.187 1.00 94.56 134 LYS A N 1
ATOM 975 C CA . LYS A 1 134 ? -7.059 2.538 1.966 1.00 94.56 134 LYS A CA 1
ATOM 976 C C . LYS A 1 134 ? -5.783 2.117 1.259 1.00 94.56 134 LYS A C 1
ATOM 978 O O . LYS A 1 134 ? -4.723 2.149 1.876 1.00 94.56 134 LYS A O 1
ATOM 983 N N . ASP A 1 135 ? -5.897 1.820 -0.024 1.00 95.56 135 ASP A N 1
ATOM 984 C CA . ASP A 1 135 ? -4.767 1.465 -0.877 1.00 95.56 135 ASP A CA 1
ATOM 985 C C . ASP A 1 135 ? -3.684 2.545 -0.874 1.00 95.56 135 ASP A C 1
ATOM 987 O O . ASP A 1 135 ? -3.965 3.757 -0.832 1.00 95.56 135 ASP A O 1
ATOM 991 N N . CYS A 1 136 ? -2.438 2.091 -0.956 1.00 94.94 136 CYS A N 1
ATOM 992 C CA . CYS A 1 136 ? -1.328 2.961 -1.273 1.00 94.94 136 CYS A CA 1
ATOM 993 C C . CYS A 1 136 ? -1.541 3.596 -2.652 1.00 94.94 136 CYS A C 1
ATOM 995 O O . CYS A 1 136 ? -1.991 2.932 -3.585 1.00 94.94 136 CYS A O 1
ATOM 997 N N . PRO A 1 137 ? -1.300 4.908 -2.798 1.00 96.06 137 PRO A N 1
ATOM 998 C CA . PRO A 1 137 ? -1.475 5.562 -4.085 1.00 96.06 137 PRO A CA 1
ATOM 999 C C . PRO A 1 137 ? -0.434 5.044 -5.094 1.00 96.06 137 PRO A C 1
ATOM 1001 O O . PRO A 1 137 ? 0.610 4.545 -4.678 1.00 96.06 137 PRO A O 1
ATOM 1004 N N . PRO A 1 138 ? -0.671 5.223 -6.405 1.00 97.56 138 PRO A N 1
ATOM 1005 C CA . PRO A 1 138 ? 0.291 4.838 -7.431 1.00 97.56 138 PRO A CA 1
ATOM 1006 C C . PRO A 1 138 ? 1.684 5.425 -7.174 1.00 97.56 138 PRO A C 1
ATOM 1008 O O . PRO A 1 138 ? 1.813 6.580 -6.756 1.00 97.56 138 PRO A O 1
ATOM 1011 N N . GLY A 1 139 ? 2.709 4.626 -7.457 1.00 96.81 139 GLY A N 1
ATOM 1012 C CA . GLY A 1 139 ? 4.108 4.933 -7.179 1.00 96.81 139 GLY A CA 1
ATOM 1013 C C . GLY A 1 139 ? 4.516 4.742 -5.722 1.00 96.81 139 GLY A C 1
ATOM 1014 O O . GLY A 1 139 ? 5.604 5.173 -5.341 1.00 96.81 139 GLY A O 1
ATOM 1015 N N . LYS A 1 140 ? 3.674 4.120 -4.895 1.00 95.69 140 LYS A N 1
ATOM 1016 C CA . LYS A 1 140 ? 4.008 3.835 -3.505 1.00 95.69 140 LYS A CA 1
ATOM 1017 C C . LYS A 1 140 ? 3.670 2.409 -3.104 1.00 95.69 140 LYS A C 1
ATOM 1019 O O . LYS A 1 140 ? 2.610 1.911 -3.463 1.00 95.69 140 LYS A O 1
ATOM 1024 N N . GLU A 1 141 ? 4.526 1.840 -2.268 1.00 93.81 141 GLU A N 1
ATOM 1025 C CA . GLU A 1 141 ? 4.343 0.544 -1.613 1.00 93.81 141 GLU A CA 1
ATOM 1026 C C . GLU A 1 141 ? 4.034 0.726 -0.123 1.00 93.81 141 GLU A C 1
ATOM 1028 O O . GLU A 1 141 ? 4.283 1.789 0.458 1.00 93.81 141 GLU A O 1
ATOM 1033 N N . GLY A 1 142 ? 3.475 -0.295 0.521 1.00 90.06 142 GLY A N 1
ATOM 1034 C CA . GLY A 1 142 ? 3.282 -0.271 1.967 1.00 90.06 142 GLY A CA 1
ATOM 1035 C C . GLY A 1 142 ? 3.104 -1.664 2.566 1.00 90.06 142 GLY A C 1
ATOM 1036 O O . GLY A 1 142 ? 2.368 -2.478 2.014 1.00 90.06 142 GLY A O 1
ATOM 1037 N N . PRO A 1 143 ? 3.680 -1.942 3.747 1.00 82.38 143 PRO A N 1
ATOM 1038 C CA . PRO A 1 143 ? 3.679 -3.284 4.336 1.00 82.38 143 PRO A CA 1
ATOM 1039 C C . PRO A 1 143 ? 2.301 -3.766 4.826 1.00 82.38 143 PRO A C 1
ATOM 1041 O O . PRO A 1 143 ? 2.169 -4.915 5.239 1.00 82.38 143 PRO A O 1
ATOM 1044 N N . GLY A 1 144 ? 1.271 -2.912 4.810 1.00 79.25 144 GLY A N 1
ATOM 1045 C CA . GLY A 1 144 ? -0.033 -3.210 5.400 1.00 79.25 144 GLY A CA 1
ATOM 1046 C C . GLY A 1 144 ? -0.133 -2.806 6.870 1.00 79.25 144 GLY A C 1
ATOM 1047 O O . GLY A 1 144 ? 0.527 -1.875 7.342 1.00 79.25 144 GLY A O 1
ATOM 1048 N N . GLY A 1 145 ? -0.980 -3.517 7.612 1.00 70.50 145 GLY A N 1
ATOM 1049 C CA . GLY A 1 145 ? -1.029 -3.449 9.066 1.00 70.50 145 GLY A CA 1
ATOM 1050 C C . GLY A 1 145 ? 0.298 -3.904 9.669 1.00 70.50 145 GLY A C 1
ATOM 1051 O O . GLY A 1 145 ? 0.867 -4.918 9.268 1.00 70.50 145 GLY A O 1
ATOM 1052 N N . VAL A 1 146 ? 0.814 -3.145 10.636 1.00 64.56 146 VAL A N 1
ATOM 1053 C CA . VAL A 1 146 ? 2.038 -3.535 11.340 1.00 64.56 146 VAL A CA 1
ATOM 1054 C C . VAL A 1 146 ? 1.744 -4.749 12.231 1.00 64.56 146 VAL A C 1
ATOM 1056 O O . VAL A 1 146 ? 0.827 -4.680 13.060 1.00 64.56 146 VAL A O 1
ATOM 1059 N N . PRO A 1 147 ? 2.505 -5.859 12.131 1.00 54.94 147 PRO A N 1
ATOM 1060 C CA . PRO A 1 147 ? 2.468 -6.867 13.179 1.00 54.94 147 PRO A CA 1
ATOM 1061 C C . PRO A 1 147 ? 2.862 -6.198 14.505 1.00 54.94 147 PRO A C 1
ATOM 1063 O O . PRO A 1 147 ? 3.742 -5.337 14.527 1.00 54.94 147 PRO A O 1
ATOM 1066 N N . ASP A 1 148 ? 2.207 -6.597 15.602 1.00 53.88 148 ASP A N 1
ATOM 1067 C CA . ASP A 1 148 ? 2.237 -6.017 16.968 1.00 53.88 148 ASP A CA 1
ATOM 1068 C C . ASP A 1 148 ? 3.624 -5.638 17.544 1.00 53.88 148 ASP A C 1
ATOM 1070 O O . ASP A 1 148 ? 3.710 -5.010 18.599 1.00 53.88 148 ASP A O 1
ATOM 1074 N N . PHE A 1 149 ? 4.728 -6.021 16.901 1.00 48.09 149 PHE A N 1
ATOM 1075 C CA . PHE A 1 149 ? 6.078 -5.866 17.423 1.00 48.09 149 PHE A CA 1
ATOM 1076 C C . PHE A 1 149 ? 6.602 -4.421 17.417 1.00 48.09 149 PHE A C 1
ATOM 1078 O O . PHE A 1 149 ? 7.541 -4.132 18.158 1.00 48.09 149 PHE A O 1
ATOM 1085 N N . ILE A 1 150 ? 6.013 -3.497 16.641 1.00 53.50 150 ILE A N 1
ATOM 1086 C CA . ILE A 1 150 ? 6.489 -2.102 16.597 1.00 53.50 150 ILE A CA 1
ATOM 1087 C C . ILE A 1 150 ? 5.338 -1.103 16.778 1.00 53.50 150 ILE A C 1
ATOM 1089 O O . ILE A 1 150 ? 4.982 -0.328 15.891 1.00 53.50 150 ILE A O 1
ATOM 1093 N N . ILE A 1 151 ? 4.759 -1.100 17.985 1.00 54.00 151 ILE A N 1
ATOM 1094 C CA . ILE A 1 151 ? 3.888 -0.016 18.464 1.00 54.00 151 ILE A CA 1
ATOM 1095 C C . ILE A 1 151 ? 4.688 1.296 18.394 1.00 54.00 151 ILE A C 1
ATOM 1097 O O . ILE A 1 151 ? 5.599 1.517 19.191 1.00 54.00 151 ILE A O 1
ATOM 1101 N N . GLY A 1 152 ? 4.357 2.157 17.427 1.00 53.34 152 GLY A N 1
ATOM 1102 C CA . GLY A 1 152 ? 5.006 3.458 17.226 1.00 53.34 152 GLY A CA 1
ATOM 1103 C C . GLY A 1 152 ? 5.833 3.600 15.946 1.00 53.34 152 GLY A C 1
ATOM 1104 O O . GLY A 1 152 ? 6.406 4.670 15.738 1.00 53.34 152 GLY A O 1
ATOM 1105 N N . GLN A 1 153 ? 5.887 2.587 15.072 1.00 59.97 153 GLN A N 1
ATOM 1106 C CA . GLN A 1 153 ? 6.392 2.800 13.715 1.00 59.97 153 GLN A CA 1
ATOM 1107 C C . GLN A 1 153 ? 5.333 3.502 12.850 1.00 59.97 153 GLN A C 1
ATOM 1109 O O . GLN A 1 153 ? 4.158 3.130 12.892 1.00 59.97 153 GLN A O 1
ATOM 1114 N N . PRO A 1 154 ? 5.716 4.539 12.090 1.00 60.84 154 PRO A N 1
ATOM 1115 C CA . PRO A 1 154 ? 4.781 5.253 11.235 1.00 60.84 154 PRO A CA 1
ATOM 1116 C C . PRO A 1 154 ? 4.274 4.328 10.115 1.00 60.84 154 PRO A C 1
ATOM 1118 O O . PRO A 1 154 ? 5.060 3.804 9.335 1.00 60.84 154 PRO A O 1
ATOM 1121 N N . VAL A 1 155 ? 2.951 4.140 10.045 1.00 73.94 155 VAL A N 1
ATOM 1122 C CA . VAL A 1 155 ? 2.267 3.421 8.957 1.00 73.94 155 VAL A CA 1
ATOM 1123 C C . VAL A 1 155 ? 1.991 4.421 7.838 1.00 73.94 155 VAL A C 1
ATOM 1125 O O . VAL A 1 155 ? 1.046 5.210 7.915 1.00 73.94 155 VAL A O 1
ATOM 1128 N N . TYR A 1 156 ? 2.842 4.438 6.821 1.00 83.94 156 TYR A N 1
ATOM 1129 C CA . TYR A 1 156 ? 2.676 5.266 5.630 1.00 83.94 156 TYR A CA 1
ATOM 1130 C C . TYR A 1 156 ? 3.145 4.492 4.398 1.00 83.94 156 TYR A C 1
ATOM 1132 O O . TYR A 1 156 ? 3.845 3.495 4.525 1.00 83.94 156 TYR A O 1
ATOM 1140 N N . CYS A 1 157 ? 2.719 4.933 3.216 1.00 91.19 157 CYS A N 1
ATOM 1141 C CA . CYS A 1 157 ? 3.219 4.355 1.976 1.00 91.19 157 CYS A CA 1
ATOM 1142 C C . CYS A 1 157 ? 4.549 5.013 1.604 1.00 91.19 157 CYS A C 1
ATOM 1144 O O . CYS A 1 157 ? 4.621 6.251 1.490 1.00 91.19 157 CYS A O 1
ATOM 1146 N N . ASP A 1 158 ? 5.560 4.186 1.388 1.00 92.88 158 ASP A N 1
ATOM 1147 C CA . ASP A 1 158 ? 6.885 4.576 0.931 1.00 92.88 158 ASP A CA 1
ATOM 1148 C C . ASP A 1 158 ? 6.886 4.739 -0.589 1.00 92.88 158 ASP A C 1
ATOM 1150 O O . ASP A 1 158 ? 6.119 4.099 -1.303 1.00 92.88 158 ASP A O 1
ATOM 1154 N N . ASN A 1 159 ? 7.702 5.657 -1.106 1.00 96.44 159 ASN A N 1
ATOM 1155 C CA . ASN A 1 159 ? 7.829 5.814 -2.553 1.00 96.44 159 ASN A CA 1
ATOM 1156 C C . ASN A 1 159 ? 8.571 4.608 -3.136 1.00 96.44 159 ASN A C 1
ATOM 1158 O O . ASN A 1 159 ? 9.578 4.184 -2.572 1.00 96.44 159 ASN A O 1
ATOM 1162 N N . CYS A 1 160 ? 8.151 4.142 -4.314 1.00 97.31 160 CYS A N 1
ATOM 1163 C CA . CYS A 1 160 ? 8.960 3.200 -5.078 1.00 97.31 160 CYS A CA 1
ATOM 1164 C C . CYS A 1 160 ? 10.350 3.783 -5.319 1.00 97.31 160 CYS A C 1
ATOM 1166 O O . CYS A 1 160 ? 10.476 4.938 -5.731 1.00 97.31 160 CYS A O 1
ATOM 1168 N N . SER A 1 161 ? 11.383 2.981 -5.081 1.00 96.88 161 SER A N 1
ATOM 1169 C CA . SER A 1 161 ? 12.752 3.347 -5.440 1.00 96.88 161 SER A CA 1
ATOM 1170 C C . SER A 1 161 ? 12.918 3.435 -6.963 1.00 96.88 161 SER A C 1
ATOM 1172 O O . SER A 1 161 ? 12.101 2.916 -7.723 1.00 96.88 161 SER A O 1
ATOM 1174 N N . VAL A 1 162 ? 13.999 4.070 -7.415 1.00 96.81 162 VAL A N 1
ATOM 1175 C CA . VAL A 1 162 ? 14.384 4.074 -8.836 1.00 96.81 162 VAL A CA 1
ATOM 1176 C C . VAL A 1 162 ? 14.481 2.651 -9.399 1.00 96.81 162 VAL A C 1
ATOM 1178 O O . VAL A 1 162 ? 14.831 1.708 -8.688 1.00 96.81 162 VAL A O 1
ATOM 1181 N N . GLY A 1 163 ? 14.144 2.491 -10.676 1.00 97.06 163 GLY A N 1
ATOM 1182 C CA . GLY A 1 163 ? 14.032 1.181 -11.330 1.00 97.06 163 GLY A CA 1
ATOM 1183 C C . GLY A 1 163 ? 12.782 0.372 -10.980 1.00 97.06 163 GLY A C 1
ATOM 1184 O O . GLY A 1 163 ? 12.597 -0.711 -11.538 1.00 97.06 163 GLY A O 1
ATOM 1185 N N . LYS A 1 164 ? 11.911 0.895 -10.108 1.00 97.88 164 LYS A N 1
ATOM 1186 C CA . LYS A 1 164 ? 10.640 0.275 -9.741 1.00 97.88 164 LYS A CA 1
ATOM 1187 C C . LYS A 1 164 ? 9.444 1.204 -9.959 1.00 97.88 164 LYS A C 1
ATOM 1189 O O . LYS A 1 164 ? 9.586 2.426 -10.035 1.00 97.88 164 LYS A O 1
ATOM 1194 N N . PHE A 1 165 ? 8.252 0.623 -10.030 1.00 97.88 165 PHE A N 1
ATOM 1195 C CA . PHE A 1 165 ? 6.985 1.333 -10.135 1.00 97.88 165 PHE A CA 1
ATOM 1196 C C . PHE A 1 165 ? 5.865 0.627 -9.361 1.00 97.88 165 PHE A C 1
ATOM 1198 O O . PHE A 1 165 ? 6.005 -0.518 -8.953 1.00 97.88 165 PHE A O 1
ATOM 1205 N N . SER A 1 166 ? 4.747 1.319 -9.151 1.00 97.88 166 SER A N 1
ATOM 1206 C CA . SER A 1 166 ? 3.538 0.739 -8.551 1.00 97.88 166 SER A CA 1
ATOM 1207 C C . SER A 1 166 ? 2.291 1.359 -9.175 1.00 97.88 166 SER A C 1
ATOM 1209 O O . SER A 1 166 ? 2.200 2.584 -9.312 1.00 97.88 166 SER A O 1
ATOM 1211 N N . LEU A 1 167 ? 1.297 0.545 -9.523 1.00 96.44 167 LEU A N 1
ATOM 1212 C CA . LEU A 1 167 ? 0.003 1.051 -10.001 1.00 96.44 167 LEU A CA 1
ATOM 1213 C C . LEU A 1 167 ? -0.914 1.488 -8.846 1.00 96.44 167 LEU A C 1
ATOM 1215 O O . LEU A 1 167 ? -1.925 2.148 -9.093 1.00 96.44 167 LEU A O 1
ATOM 1219 N N . GLY A 1 168 ? -0.513 1.205 -7.606 1.00 95.12 168 GLY A N 1
ATOM 1220 C CA . GLY A 1 168 ? -1.218 1.516 -6.370 1.00 95.12 168 GLY A CA 1
ATOM 1221 C C . GLY A 1 168 ? -1.811 0.259 -5.738 1.00 95.12 168 GLY A C 1
ATOM 1222 O O . GLY A 1 168 ? -2.219 -0.663 -6.435 1.00 95.12 168 GLY A O 1
ATOM 1223 N N . GLY A 1 169 ? -1.884 0.249 -4.408 1.00 94.00 169 GLY A N 1
ATOM 1224 C CA . GLY A 1 169 ? -2.317 -0.918 -3.637 1.00 94.00 169 GLY A CA 1
ATOM 1225 C C . GLY A 1 169 ? -1.269 -2.026 -3.543 1.00 94.00 169 GLY A C 1
ATOM 1226 O O . GLY A 1 169 ? -1.610 -3.120 -3.105 1.00 94.00 169 GLY A O 1
ATOM 1227 N N . ASP A 1 170 ? -0.025 -1.748 -3.934 1.00 94.12 170 ASP A N 1
ATOM 1228 C CA . ASP A 1 170 ? 1.051 -2.736 -3.944 1.00 94.12 170 ASP A CA 1
ATOM 1229 C C . ASP A 1 170 ? 1.767 -2.771 -2.588 1.00 94.12 170 ASP A C 1
ATOM 1231 O O . ASP A 1 170 ? 1.996 -1.739 -1.947 1.00 94.12 170 ASP A O 1
ATOM 1235 N N . ASP A 1 171 ? 2.102 -3.970 -2.125 1.00 91.69 171 ASP A N 1
ATOM 1236 C CA . ASP A 1 171 ? 2.901 -4.188 -0.921 1.00 91.69 171 ASP A CA 1
ATOM 1237 C C . ASP A 1 171 ? 4.404 -4.102 -1.175 1.00 91.69 171 ASP A C 1
ATOM 1239 O O . ASP A 1 171 ? 5.160 -3.741 -0.273 1.00 91.69 171 ASP A O 1
ATOM 1243 N N . GLU A 1 172 ? 4.805 -4.350 -2.417 1.00 93.94 172 GLU A N 1
ATOM 1244 C CA . GLU A 1 172 ? 6.135 -4.104 -2.949 1.00 93.94 172 GLU A CA 1
ATOM 1245 C C . GLU A 1 172 ? 6.023 -3.546 -4.374 1.00 93.94 172 GLU A C 1
ATOM 1247 O O . GLU A 1 172 ? 5.200 -3.987 -5.171 1.00 93.94 172 GLU A O 1
ATOM 1252 N N . CYS A 1 173 ? 6.867 -2.580 -4.716 1.00 96.94 173 CYS A N 1
ATOM 1253 C CA . CYS A 1 173 ? 6.947 -2.017 -6.049 1.00 96.94 173 CYS A CA 1
ATOM 1254 C C . CYS A 1 173 ? 7.589 -3.004 -7.034 1.00 96.94 173 CYS A C 1
ATOM 1256 O O . CYS A 1 173 ? 8.650 -3.590 -6.765 1.00 96.94 173 CYS A O 1
ATOM 1258 N N . ASP A 1 174 ? 6.986 -3.081 -8.216 1.00 97.44 174 ASP A N 1
ATOM 1259 C CA . ASP A 1 174 ? 7.403 -3.902 -9.344 1.00 97.44 174 ASP A CA 1
ATOM 1260 C C . ASP A 1 174 ? 8.635 -3.320 -10.037 1.00 97.44 174 ASP A C 1
ATOM 1262 O O . ASP A 1 174 ? 8.784 -2.106 -10.163 1.00 97.44 174 ASP A O 1
ATOM 1266 N N . PHE A 1 175 ? 9.518 -4.182 -10.539 1.00 97.38 175 PHE A N 1
ATOM 1267 C CA . PHE A 1 175 ? 10.652 -3.755 -11.362 1.00 97.38 175 PHE A CA 1
ATOM 1268 C C . PHE A 1 175 ? 10.203 -3.365 -12.769 1.00 97.38 175 PHE A C 1
ATOM 1270 O O . PHE A 1 175 ? 9.278 -3.956 -13.323 1.00 97.38 175 PHE A O 1
ATOM 1277 N N . CYS A 1 176 ? 10.894 -2.401 -13.377 1.00 97.88 176 CYS A N 1
ATOM 1278 C CA . CYS A 1 176 ? 10.701 -2.134 -14.796 1.00 97.88 176 CYS A CA 1
ATOM 1279 C C . CYS A 1 176 ? 11.148 -3.320 -15.654 1.00 97.88 176 CYS A C 1
ATOM 1281 O O . CYS A 1 176 ? 12.197 -3.917 -15.412 1.00 97.88 176 CYS A O 1
ATOM 1283 N N . ASP A 1 177 ? 10.373 -3.602 -16.699 1.00 97.62 177 ASP A N 1
ATOM 1284 C CA . ASP A 1 177 ? 10.758 -4.558 -17.732 1.00 97.62 177 ASP A CA 1
ATOM 1285 C C . ASP A 1 177 ? 11.993 -4.078 -18.515 1.00 97.62 177 ASP A C 1
ATOM 1287 O O . ASP A 1 177 ? 12.280 -2.882 -18.608 1.00 97.62 177 ASP A O 1
ATOM 1291 N N . ASP A 1 178 ? 12.695 -5.022 -19.142 1.00 96.00 178 ASP A N 1
ATOM 1292 C CA . ASP A 1 178 ? 13.860 -4.755 -19.987 1.00 96.00 178 ASP A CA 1
ATOM 1293 C C . ASP A 1 178 ? 13.559 -3.692 -21.060 1.00 96.00 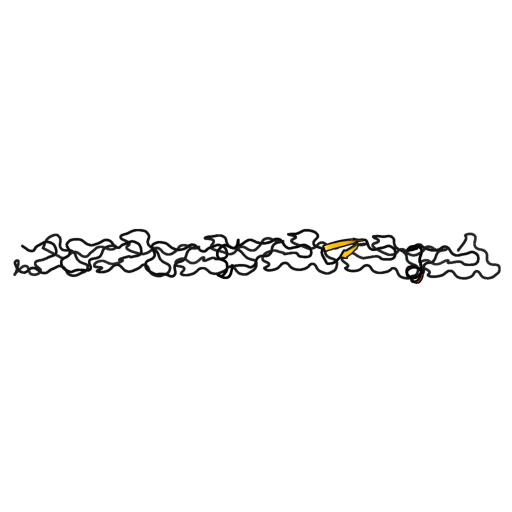178 ASP A C 1
ATOM 1295 O O . ASP A 1 178 ? 12.602 -3.805 -21.829 1.00 96.00 178 ASP A O 1
ATOM 1299 N N . GLY A 1 179 ? 14.403 -2.659 -21.139 1.00 96.69 179 GLY A N 1
ATOM 1300 C CA . GLY A 1 179 ? 14.188 -1.535 -22.058 1.00 96.69 179 GLY A CA 1
ATOM 1301 C C . GLY A 1 179 ? 13.294 -0.418 -21.512 1.00 96.69 179 GLY A C 1
ATOM 1302 O O . GLY A 1 179 ? 13.052 0.562 -22.223 1.00 96.69 179 GLY A O 1
ATOM 1303 N N . TYR A 1 180 ? 12.831 -0.533 -20.267 1.00 98.19 180 TYR A N 1
ATOM 1304 C CA . TYR A 1 180 ? 12.077 0.491 -19.555 1.00 98.19 180 TYR A CA 1
ATOM 1305 C C . TYR A 1 180 ? 12.807 0.918 -18.283 1.00 98.19 180 TYR A C 1
ATOM 1307 O O . TYR A 1 180 ? 13.454 0.119 -17.613 1.00 98.19 180 TYR A O 1
ATOM 1315 N N . VAL A 1 181 ? 12.659 2.193 -17.928 1.00 98.19 181 VAL A N 1
ATOM 1316 C CA . VAL A 1 181 ? 13.351 2.801 -16.790 1.00 98.19 181 VAL A CA 1
ATOM 1317 C C . VAL A 1 181 ? 12.404 3.586 -15.892 1.00 98.19 181 VAL A C 1
ATOM 1319 O O . VAL A 1 181 ? 11.387 4.129 -16.340 1.00 98.19 181 VAL A O 1
ATOM 1322 N N . ALA A 1 182 ? 12.767 3.676 -14.618 1.00 98.00 182 ALA A N 1
ATOM 1323 C CA . ALA A 1 182 ? 12.146 4.549 -13.632 1.00 98.00 182 ALA A CA 1
ATOM 1324 C C . ALA A 1 182 ? 13.231 5.449 -13.022 1.00 98.00 182 ALA A C 1
ATOM 1326 O O . ALA A 1 182 ? 13.841 5.120 -12.007 1.00 98.00 182 ALA A O 1
ATOM 1327 N N . GLU A 1 183 ? 13.464 6.592 -13.673 1.00 95.81 183 GLU A N 1
ATOM 1328 C CA . GLU A 1 183 ? 14.549 7.545 -13.365 1.00 95.81 183 GLU A CA 1
ATOM 1329 C C . GLU A 1 183 ? 14.313 8.382 -12.095 1.00 95.81 183 GLU A C 1
ATOM 1331 O O . GLU A 1 183 ? 15.179 9.151 -11.677 1.00 95.81 183 GLU A O 1
ATOM 1336 N N . ALA A 1 184 ? 13.140 8.259 -11.476 1.00 96.38 184 ALA A N 1
ATOM 1337 C CA . ALA A 1 184 ? 12.778 8.970 -10.260 1.00 96.38 184 ALA A CA 1
ATOM 1338 C C . ALA A 1 184 ? 12.064 8.036 -9.282 1.00 96.38 184 ALA A C 1
ATOM 1340 O O . ALA A 1 184 ? 11.427 7.061 -9.681 1.00 96.38 184 ALA A O 1
ATOM 1341 N N . GLU A 1 185 ? 12.141 8.368 -7.997 1.00 97.56 185 GLU A N 1
ATOM 1342 C CA . GLU A 1 185 ? 11.331 7.706 -6.983 1.00 97.56 185 GLU A CA 1
ATOM 1343 C C . GLU A 1 185 ? 9.848 8.049 -7.153 1.00 97.56 185 GLU A C 1
ATOM 1345 O O . GLU A 1 185 ? 9.478 9.129 -7.622 1.00 97.56 185 GLU A O 1
ATOM 1350 N N . GLY A 1 186 ? 8.983 7.150 -6.697 1.00 96.62 186 GLY A N 1
ATOM 1351 C CA . GLY A 1 186 ? 7.552 7.416 -6.627 1.00 96.62 186 GLY A CA 1
ATOM 1352 C C . GLY A 1 186 ? 6.830 7.321 -7.971 1.00 96.62 186 GLY A C 1
ATOM 1353 O O . GLY A 1 186 ? 5.751 7.896 -8.129 1.00 96.62 186 GLY A O 1
ATOM 1354 N N . LEU A 1 187 ? 7.426 6.659 -8.966 1.00 97.88 187 LEU A N 1
ATOM 1355 C CA . LEU A 1 187 ? 6.829 6.531 -10.289 1.00 97.88 187 LEU A CA 1
ATOM 1356 C C . LEU A 1 187 ? 5.750 5.453 -10.311 1.00 97.88 187 LEU A C 1
ATOM 1358 O O . LEU A 1 187 ? 5.929 4.344 -9.825 1.00 97.88 187 LEU A O 1
ATOM 1362 N N . SER A 1 188 ? 4.622 5.774 -10.939 1.00 96.94 188 SER A N 1
ATOM 1363 C C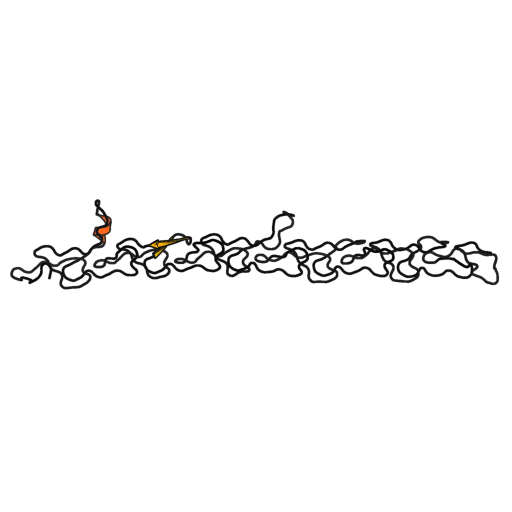A . SER A 1 188 ? 3.518 4.830 -11.118 1.00 96.94 188 SER A CA 1
ATOM 1364 C C . SER A 1 188 ? 3.603 4.002 -12.395 1.00 96.94 188 SER A C 1
ATOM 1366 O O . SER A 1 188 ? 2.715 3.211 -12.691 1.00 96.94 188 SER A O 1
ATOM 1368 N N . LYS A 1 189 ? 4.643 4.225 -13.198 1.00 96.94 189 LYS A N 1
ATOM 1369 C CA . LYS A 1 189 ? 4.917 3.496 -14.432 1.00 96.94 189 LYS A CA 1
ATOM 1370 C C . LYS A 1 189 ? 6.369 3.688 -14.839 1.00 96.94 189 LYS A C 1
ATOM 1372 O O . LYS A 1 189 ? 6.940 4.755 -14.601 1.00 96.94 189 LYS A O 1
ATOM 1377 N N . CYS A 1 190 ? 6.904 2.712 -15.553 1.00 97.88 190 CYS A N 1
ATOM 1378 C CA . CYS A 1 190 ? 8.187 2.852 -16.223 1.00 97.88 190 CYS A CA 1
ATOM 1379 C C . CYS A 1 190 ? 8.040 3.546 -17.581 1.00 97.88 190 CYS A C 1
ATOM 1381 O O . CYS A 1 190 ? 6.982 3.526 -18.221 1.00 97.88 190 CYS A O 1
ATOM 1383 N N . THR A 1 191 ? 9.122 4.172 -18.028 1.00 97.69 191 THR A N 1
ATOM 1384 C CA . THR A 1 191 ? 9.216 4.849 -19.322 1.00 97.69 191 THR A CA 1
ATOM 1385 C C . THR A 1 191 ? 10.134 4.052 -20.234 1.00 97.69 191 THR A C 1
ATOM 1387 O O . THR A 1 191 ? 11.229 3.685 -19.836 1.00 97.69 191 THR A O 1
ATOM 1390 N N . ALA A 1 192 ? 9.690 3.768 -21.458 1.00 98.19 192 ALA A N 1
ATOM 1391 C CA . ALA A 1 192 ? 10.519 3.087 -22.448 1.00 98.19 192 ALA A CA 1
ATOM 1392 C C . ALA A 1 192 ? 11.724 3.948 -22.838 1.00 98.19 192 ALA A C 1
ATOM 1394 O O . ALA A 1 192 ? 11.544 5.132 -23.130 1.00 98.19 192 ALA A O 1
ATOM 1395 N N . CYS A 1 193 ? 12.900 3.336 -22.969 1.00 98.00 193 CYS A N 1
ATOM 1396 C CA . CYS A 1 193 ? 14.021 3.990 -23.627 1.00 98.00 193 CYS A CA 1
ATOM 1397 C C . CYS A 1 193 ? 13.696 4.255 -25.094 1.00 98.00 193 CYS A C 1
ATOM 1399 O O . CYS A 1 193 ? 13.235 3.372 -25.824 1.00 98.00 193 CYS A O 1
ATOM 1401 N N . ASP A 1 194 ? 13.905 5.498 -25.517 1.00 98.31 194 ASP A N 1
ATOM 1402 C CA . ASP A 1 194 ? 13.705 5.895 -26.905 1.00 98.31 194 ASP A CA 1
ATOM 1403 C C . ASP A 1 194 ? 14.695 5.182 -27.834 1.00 98.31 194 ASP A C 1
ATOM 1405 O O . ASP A 1 194 ? 15.733 4.673 -27.409 1.00 98.31 194 ASP A O 1
ATOM 1409 N N . ALA A 1 195 ? 14.359 5.121 -29.123 1.00 97.62 195 ALA A N 1
ATOM 1410 C CA . ALA A 1 195 ? 15.233 4.505 -30.113 1.00 97.62 195 ALA A CA 1
ATOM 1411 C C . ALA A 1 195 ? 16.599 5.211 -30.152 1.00 97.62 195 ALA A C 1
ATOM 1413 O O . ALA A 1 195 ? 16.683 6.430 -30.000 1.00 97.62 195 ALA A O 1
ATOM 1414 N N . GLY A 1 196 ? 17.659 4.432 -30.345 1.00 96.50 196 GLY A N 1
ATOM 1415 C CA . GLY A 1 196 ? 19.039 4.880 -30.195 1.00 96.50 196 GLY A CA 1
ATOM 1416 C C . GLY A 1 196 ? 19.552 4.880 -28.757 1.00 96.50 196 GLY A C 1
ATOM 1417 O O . GLY A 1 196 ? 20.730 5.163 -28.557 1.00 96.50 196 GLY A O 1
ATOM 1418 N N . LYS A 1 197 ? 18.719 4.534 -27.766 1.00 98.00 197 LYS A N 1
ATOM 1419 C CA . LYS A 1 197 ? 19.126 4.343 -26.372 1.00 98.00 197 LYS A CA 1
ATOM 1420 C C . LYS A 1 197 ? 18.930 2.901 -25.905 1.00 98.00 197 LYS A C 1
ATOM 1422 O O . LYS A 1 197 ? 18.093 2.172 -26.443 1.00 98.00 197 LYS A O 1
ATOM 1427 N N . ARG A 1 198 ? 19.684 2.507 -24.884 1.00 97.44 198 ARG A N 1
ATOM 1428 C CA . ARG A 1 198 ? 19.522 1.265 -24.125 1.00 97.44 198 ARG A CA 1
ATOM 1429 C C . ARG A 1 198 ? 19.159 1.559 -22.678 1.00 97.44 198 ARG A C 1
ATOM 1431 O O . ARG A 1 198 ? 19.577 2.573 -22.125 1.00 97.44 198 ARG A O 1
ATOM 1438 N N . ASP A 1 199 ? 18.422 0.644 -22.075 1.00 97.94 199 ASP A N 1
ATOM 1439 C CA . ASP A 1 199 ? 18.207 0.608 -20.632 1.00 97.94 199 ASP A CA 1
ATOM 1440 C C . ASP A 1 199 ? 19.491 0.187 -19.890 1.00 97.94 199 ASP A C 1
ATOM 1442 O O . ASP A 1 199 ? 20.116 -0.825 -20.218 1.00 97.94 199 ASP A O 1
ATOM 1446 N N . VAL A 1 200 ? 19.871 0.966 -18.874 1.00 96.12 200 VAL A N 1
ATOM 1447 C CA . VAL A 1 200 ? 20.950 0.641 -17.940 1.00 96.12 200 VAL A CA 1
ATOM 1448 C C . VAL A 1 200 ? 20.358 0.331 -16.564 1.00 96.12 200 VAL A C 1
ATOM 1450 O O . VAL A 1 200 ? 20.162 1.210 -15.723 1.00 96.12 200 VAL A O 1
ATOM 1453 N N . GLY A 1 201 ? 20.098 -0.957 -16.325 1.00 94.38 201 GLY A N 1
ATOM 1454 C CA . GLY A 1 201 ? 19.709 -1.487 -15.014 1.00 94.38 201 GLY A CA 1
ATOM 1455 C C . GLY A 1 201 ? 18.349 -1.005 -14.503 1.00 94.38 201 GLY A C 1
ATOM 1456 O O . GLY A 1 201 ? 18.177 -0.889 -13.294 1.00 94.38 201 GLY A O 1
ATOM 1457 N N . SER A 1 202 ? 17.419 -0.679 -15.400 1.00 97.31 202 SER A N 1
ATOM 1458 C CA . SER A 1 202 ? 16.119 -0.048 -15.140 1.00 97.31 202 SER A CA 1
ATOM 1459 C C . SER A 1 202 ? 16.206 1.375 -14.576 1.00 97.31 202 SER A C 1
ATOM 1461 O O . SER A 1 202 ? 15.184 1.979 -14.246 1.00 97.31 202 SER A O 1
ATOM 1463 N N . LEU A 1 203 ? 17.410 1.944 -14.464 1.00 96.19 203 LEU A N 1
ATOM 1464 C CA . LEU A 1 203 ? 17.627 3.218 -13.784 1.00 96.19 203 LEU A CA 1
ATOM 1465 C C . LEU A 1 203 ? 17.551 4.409 -14.726 1.00 96.19 203 LEU A C 1
ATOM 1467 O O . LEU A 1 203 ? 16.955 5.410 -14.352 1.00 96.19 203 LEU A O 1
ATOM 1471 N N . TYR A 1 204 ? 18.168 4.326 -15.904 1.00 96.81 204 TYR A N 1
ATOM 1472 C CA . TYR A 1 204 ? 18.206 5.414 -16.881 1.00 96.81 204 TYR A CA 1
ATOM 1473 C C . TYR A 1 204 ? 18.508 4.897 -18.286 1.00 96.81 204 TYR A C 1
ATOM 1475 O O . TYR A 1 204 ? 19.036 3.795 -18.462 1.00 96.81 204 TYR A O 1
ATOM 1483 N N . CYS A 1 205 ? 18.176 5.707 -19.290 1.00 97.88 205 CYS A N 1
ATOM 1484 C CA . CYS A 1 205 ? 18.470 5.394 -20.684 1.00 97.88 205 CYS A CA 1
ATOM 1485 C C . CYS A 1 205 ? 19.793 6.017 -21.141 1.00 97.88 205 CYS A C 1
ATOM 1487 O O . CYS A 1 205 ? 20.015 7.219 -20.991 1.00 97.88 205 CYS A O 1
ATOM 1489 N N . GLU A 1 206 ? 20.644 5.215 -21.771 1.00 97.75 206 GLU A N 1
ATOM 1490 C CA . GLU A 1 206 ? 21.952 5.626 -22.283 1.00 97.75 206 GLU A CA 1
ATOM 1491 C C . GLU A 1 206 ? 22.008 5.505 -23.804 1.00 97.75 206 GLU A C 1
ATOM 1493 O O . GLU A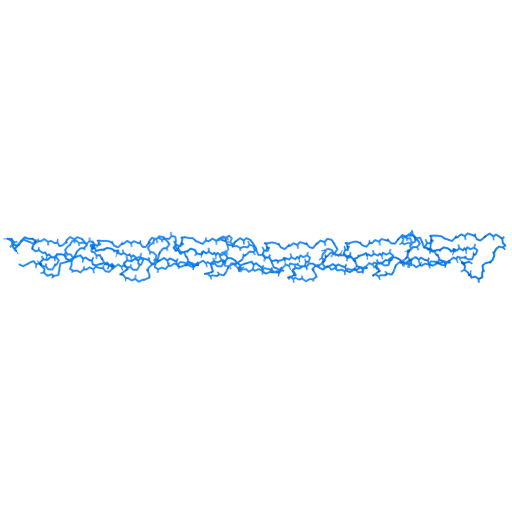 1 206 ? 21.486 4.544 -24.363 1.00 97.75 206 GLU A O 1
ATOM 1498 N N . ASP A 1 207 ? 22.643 6.461 -24.484 1.00 97.69 207 ASP A N 1
ATOM 1499 C CA . ASP A 1 207 ? 22.794 6.413 -25.939 1.00 97.69 207 ASP A CA 1
ATOM 1500 C C . ASP A 1 207 ? 23.657 5.215 -26.364 1.00 97.69 207 ASP A C 1
ATOM 1502 O O . ASP A 1 207 ? 24.696 4.923 -25.770 1.00 97.69 207 ASP A O 1
ATOM 1506 N N . CYS A 1 208 ? 23.247 4.534 -27.432 1.00 94.50 208 CYS A N 1
ATOM 1507 C CA . CYS A 1 208 ? 24.073 3.520 -28.069 1.00 94.50 208 CYS A CA 1
ATOM 1508 C C . CYS A 1 208 ? 25.341 4.156 -28.636 1.00 94.50 208 CYS A C 1
ATOM 1510 O O . CYS A 1 208 ? 25.291 5.232 -29.233 1.00 94.50 208 CYS A O 1
ATOM 1512 N N . GLU A 1 209 ? 26.475 3.484 -28.470 1.00 92.56 209 GLU A N 1
ATOM 1513 C CA . GLU A 1 209 ? 27.748 3.945 -29.020 1.00 92.56 209 GLU A CA 1
ATOM 1514 C C . GLU A 1 209 ? 27.739 3.882 -30.556 1.00 92.56 209 GLU A C 1
ATOM 1516 O O . GLU A 1 209 ? 26.890 3.228 -31.168 1.00 92.56 209 GLU A O 1
ATOM 1521 N N . ALA A 1 210 ? 28.685 4.575 -31.198 1.00 88.62 210 ALA A N 1
ATOM 1522 C CA . ALA A 1 210 ? 28.834 4.496 -32.649 1.00 88.62 210 ALA A CA 1
ATOM 1523 C C . ALA A 1 210 ? 29.037 3.034 -33.089 1.00 88.62 210 ALA A C 1
ATOM 1525 O O . ALA A 1 210 ? 29.696 2.258 -32.400 1.00 88.62 210 ALA A O 1
ATOM 1526 N N . GLY A 1 211 ? 28.446 2.660 -34.223 1.00 86.81 211 GLY A N 1
ATOM 1527 C CA . GLY A 1 211 ? 28.426 1.281 -34.736 1.00 86.81 211 GLY A CA 1
ATOM 1528 C C . GLY A 1 211 ? 27.440 0.357 -34.046 1.00 86.81 211 GLY A C 1
ATOM 1529 O O . GLY A 1 211 ? 27.392 -0.828 -34.369 1.00 86.81 211 GLY A O 1
ATOM 1530 N N . GLN A 1 212 ? 26.643 0.885 -33.120 1.00 92.06 212 GLN A N 1
ATOM 1531 C CA . GLN A 1 212 ? 25.489 0.203 -32.569 1.00 92.06 212 GLN A CA 1
ATOM 1532 C C . GLN A 1 212 ? 24.217 1.008 -32.836 1.00 92.06 212 GLN A C 1
ATOM 1534 O O . GLN A 1 212 ? 24.244 2.215 -33.090 1.00 92.06 212 GLN A O 1
ATOM 1539 N N . TYR A 1 213 ? 23.081 0.333 -32.780 1.00 94.25 213 TYR A N 1
ATOM 1540 C CA . TYR A 1 213 ? 21.772 0.946 -32.895 1.00 94.25 213 TYR A CA 1
ATOM 1541 C C . TYR A 1 213 ? 20.792 0.303 -31.922 1.00 94.25 213 TYR A C 1
ATOM 1543 O O . TYR A 1 213 ? 21.019 -0.799 -31.415 1.00 94.25 213 TYR A O 1
ATOM 1551 N N . SER A 1 214 ? 19.669 0.970 -31.682 1.00 96.94 214 SER A N 1
ATOM 1552 C CA . SER A 1 214 ? 18.559 0.336 -30.984 1.00 96.94 214 SER A CA 1
ATOM 1553 C C . SER A 1 214 ? 17.188 0.783 -31.482 1.00 96.94 214 SER A C 1
ATOM 1555 O O . SER A 1 214 ? 16.940 1.983 -31.636 1.00 96.94 214 SER A O 1
ATOM 1557 N N . PRO A 1 215 ? 16.241 -0.153 -31.672 1.00 95.38 215 PRO A N 1
ATOM 1558 C CA . PRO A 1 215 ? 14.830 0.197 -31.676 1.00 95.38 215 PRO A CA 1
ATOM 1559 C C . PRO A 1 215 ? 14.377 0.628 -30.267 1.00 95.38 215 PRO A C 1
ATOM 1561 O O . PRO A 1 215 ? 15.104 0.491 -29.285 1.00 95.38 215 PRO A O 1
ATOM 1564 N N . ARG A 1 216 ? 13.163 1.177 -30.162 1.00 97.31 216 ARG A N 1
ATOM 1565 C CA . ARG A 1 216 ? 12.586 1.623 -28.883 1.00 97.31 216 ARG A CA 1
ATOM 1566 C C . ARG A 1 216 ? 12.428 0.451 -27.903 1.00 97.31 216 ARG A C 1
ATOM 1568 O O . ARG A 1 216 ? 12.028 -0.630 -28.324 1.00 97.31 216 ARG A O 1
ATOM 1575 N N . ALA A 1 217 ? 12.626 0.726 -26.614 1.00 96.62 217 ALA A N 1
ATOM 1576 C CA . ALA A 1 217 ? 12.441 -0.199 -25.498 1.00 96.62 217 ALA A CA 1
ATOM 1577 C C . ALA A 1 217 ? 13.339 -1.444 -25.570 1.00 96.62 217 ALA A C 1
ATOM 1579 O O . ALA A 1 217 ? 12.856 -2.574 -25.547 1.00 96.62 217 ALA A O 1
ATOM 1580 N N . VAL A 1 218 ? 14.659 -1.244 -25.653 1.00 96.00 218 VAL A N 1
ATOM 1581 C CA . VAL A 1 218 ? 15.628 -2.346 -25.574 1.00 96.00 218 VAL A CA 1
ATOM 1582 C C . VAL A 1 218 ? 16.603 -2.180 -24.417 1.00 96.00 218 VAL A C 1
ATOM 1584 O O . VAL A 1 218 ? 16.991 -1.071 -24.051 1.00 96.00 218 VAL A O 1
ATOM 1587 N N . LYS A 1 219 ? 17.052 -3.315 -23.884 1.00 96.75 219 LYS A N 1
ATOM 1588 C CA . LYS A 1 219 ? 18.083 -3.398 -22.843 1.00 96.75 219 LYS A CA 1
ATOM 1589 C C . LYS A 1 219 ? 19.503 -3.256 -23.373 1.00 96.75 219 LYS A C 1
ATOM 1591 O O . LYS A 1 219 ? 20.415 -2.842 -22.670 1.00 96.75 219 LYS A O 1
ATOM 1596 N N . THR A 1 220 ? 19.734 -3.669 -24.611 1.00 95.88 220 THR A N 1
ATOM 1597 C CA . THR A 1 220 ? 21.084 -3.746 -25.165 1.00 95.88 220 THR A CA 1
ATOM 1598 C C . THR A 1 220 ? 21.061 -3.267 -26.600 1.00 95.88 220 THR A C 1
ATOM 1600 O O . THR A 1 220 ? 20.168 -3.619 -27.369 1.00 95.88 220 THR A O 1
ATOM 1603 N N . CYS A 1 221 ? 22.042 -2.438 -26.938 1.00 95.62 221 CYS A N 1
ATOM 1604 C CA . CYS A 1 221 ? 22.244 -1.968 -28.295 1.00 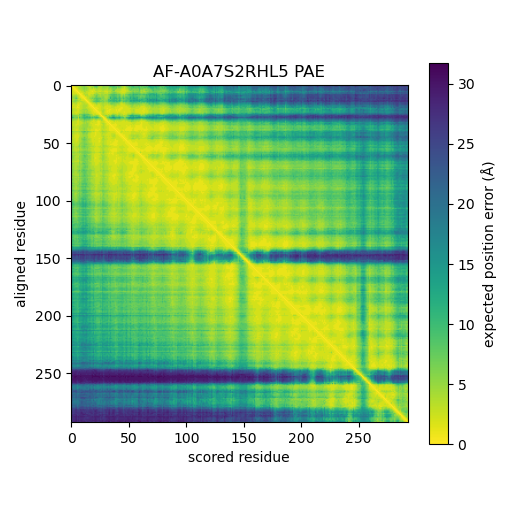95.62 221 CYS A CA 1
ATOM 1605 C C . CYS A 1 221 ? 22.739 -3.114 -29.180 1.00 95.62 221 CYS A C 1
ATOM 1607 O O . CYS A 1 221 ? 23.521 -3.962 -28.747 1.00 95.62 221 CYS A O 1
ATOM 1609 N N . LEU A 1 222 ? 22.280 -3.127 -30.424 1.00 93.50 222 LEU A N 1
ATOM 1610 C CA . LEU A 1 222 ? 22.648 -4.116 -31.426 1.00 93.50 222 LEU A CA 1
ATOM 1611 C C . LEU A 1 222 ? 23.790 -3.563 -32.281 1.00 93.50 222 LEU A C 1
ATOM 1613 O O . LEU A 1 222 ? 23.738 -2.387 -32.643 1.00 93.50 222 LEU A O 1
ATOM 1617 N N . PRO A 1 223 ? 24.816 -4.361 -32.613 1.00 91.56 223 PRO A N 1
ATOM 1618 C CA . PRO A 1 223 ? 25.854 -3.926 -33.538 1.00 91.56 223 PRO A CA 1
ATOM 1619 C C . PRO A 1 223 ? 25.284 -3.746 -34.949 1.00 91.56 223 PRO A C 1
ATOM 1621 O O . PRO A 1 223 ? 24.322 -4.413 -35.330 1.00 91.56 223 PRO A O 1
ATOM 1624 N N . CYS A 1 224 ? 25.892 -2.859 -35.730 1.00 89.75 224 CYS A N 1
ATOM 1625 C CA . CYS A 1 224 ? 25.649 -2.792 -37.164 1.00 89.75 224 CYS A CA 1
ATOM 1626 C C . CYS A 1 224 ? 26.309 -3.973 -37.884 1.00 89.75 224 CYS A C 1
ATOM 1628 O O . CYS A 1 224 ? 27.458 -4.316 -37.598 1.00 89.75 224 CYS A O 1
ATOM 1630 N N . ASP A 1 225 ? 25.584 -4.564 -38.835 1.00 91.00 225 ASP A N 1
ATOM 1631 C CA . ASP A 1 225 ? 26.127 -5.574 -39.746 1.00 91.00 225 ASP A CA 1
ATOM 1632 C C . ASP A 1 225 ? 27.190 -4.963 -40.677 1.00 91.00 225 ASP A C 1
ATOM 1634 O O . ASP A 1 225 ? 27.253 -3.743 -40.866 1.00 91.00 225 ASP A O 1
ATOM 1638 N N . THR A 1 226 ? 28.029 -5.809 -41.285 1.00 87.94 226 THR A N 1
ATOM 1639 C CA . THR A 1 226 ? 29.038 -5.363 -42.257 1.00 87.94 226 THR A CA 1
ATOM 1640 C C . THR A 1 226 ? 28.394 -4.572 -43.399 1.00 87.94 226 THR A C 1
ATOM 1642 O O . THR A 1 226 ? 27.257 -4.819 -43.796 1.00 87.94 226 THR A O 1
ATOM 1645 N N . GLY A 1 227 ? 29.092 -3.544 -43.878 1.00 88.94 227 GLY A N 1
ATOM 1646 C CA . GLY A 1 227 ? 28.560 -2.576 -44.834 1.00 88.94 227 GLY A CA 1
ATOM 1647 C C . GLY A 1 227 ? 27.631 -1.507 -44.244 1.00 88.94 227 GLY A C 1
ATOM 1648 O O . GLY A 1 227 ? 27.213 -0.612 -44.981 1.00 88.94 227 GLY A O 1
ATOM 1649 N N . TYR A 1 228 ? 27.333 -1.529 -42.940 1.00 91.94 228 TYR A N 1
ATOM 1650 C CA . TYR A 1 228 ? 26.508 -0.514 -42.282 1.00 91.94 228 TYR A CA 1
ATOM 1651 C C . TYR A 1 228 ? 27.241 0.186 -41.135 1.00 91.94 228 TYR A C 1
ATOM 1653 O O . TYR A 1 228 ? 27.949 -0.432 -40.351 1.00 91.94 228 TYR A O 1
ATOM 1661 N N . VAL A 1 229 ? 27.009 1.489 -40.983 1.00 91.50 229 VAL A N 1
ATOM 1662 C CA . VAL A 1 229 ? 27.568 2.302 -39.892 1.00 91.50 229 VAL A CA 1
ATOM 1663 C C . VAL A 1 229 ? 26.474 3.083 -39.173 1.00 91.50 229 VAL A C 1
ATOM 1665 O O . VAL A 1 229 ? 25.414 3.366 -39.735 1.00 91.50 229 VAL A O 1
ATOM 1668 N N . SER A 1 230 ? 26.728 3.478 -37.930 1.00 92.44 230 SER A N 1
ATOM 1669 C CA . SER A 1 230 ? 25.834 4.345 -37.164 1.00 92.44 230 SER A CA 1
ATOM 1670 C C . SER A 1 230 ? 26.622 5.334 -36.309 1.00 92.44 230 SER A C 1
ATOM 1672 O O . SER A 1 230 ? 27.730 5.048 -35.850 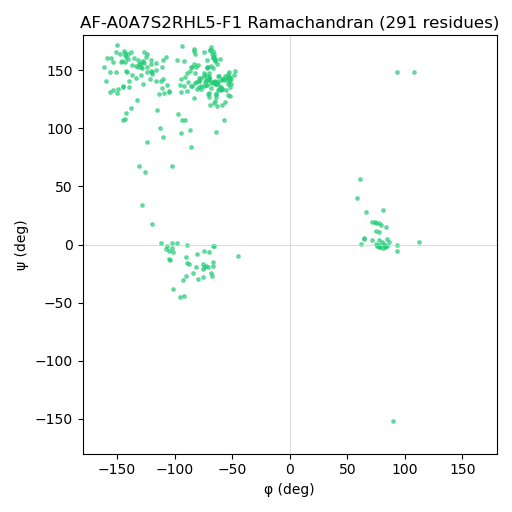1.00 92.44 230 SER A O 1
ATOM 1674 N N . SER A 1 231 ? 26.044 6.511 -36.081 1.00 90.94 231 SER A N 1
ATOM 1675 C CA . SER A 1 231 ? 26.538 7.459 -35.081 1.00 90.94 231 SER A CA 1
ATOM 1676 C C . SER A 1 231 ? 26.014 7.114 -33.685 1.00 90.94 231 SER A C 1
ATOM 1678 O O . SER A 1 231 ? 25.058 6.350 -33.546 1.00 90.94 231 SER A O 1
ATOM 1680 N N . VAL A 1 232 ? 26.595 7.725 -32.650 1.00 92.56 232 VAL A N 1
ATOM 1681 C CA . VAL A 1 232 ? 26.071 7.639 -31.276 1.00 92.56 232 VAL A CA 1
ATOM 1682 C C . VAL A 1 232 ? 24.581 8.005 -31.255 1.00 92.56 232 VAL A C 1
ATOM 1684 O O . VAL A 1 232 ? 24.176 8.973 -31.902 1.00 92.56 232 VAL A O 1
ATOM 1687 N N . GLY A 1 233 ? 23.769 7.229 -30.539 1.00 93.81 233 GLY A N 1
ATOM 1688 C CA . GLY A 1 233 ? 22.336 7.485 -30.386 1.00 93.81 233 GLY A CA 1
ATOM 1689 C C . GLY A 1 233 ? 21.481 7.141 -31.612 1.00 93.81 233 GLY A C 1
ATOM 1690 O O . GLY A 1 233 ? 20.370 7.654 -31.743 1.00 93.81 233 GLY A O 1
ATOM 1691 N N . SER A 1 234 ? 21.973 6.322 -32.547 1.00 95.31 234 SER A N 1
ATOM 1692 C CA . SER A 1 234 ? 21.222 6.013 -33.773 1.00 95.31 234 SER A CA 1
ATOM 1693 C C . SER A 1 234 ? 20.153 4.942 -33.561 1.00 95.31 234 SER A C 1
ATOM 1695 O O . SER A 1 234 ? 20.410 3.870 -33.018 1.00 95.31 234 SER A O 1
ATOM 1697 N N . ALA A 1 235 ? 18.951 5.194 -34.079 1.00 96.50 235 ALA A N 1
ATOM 1698 C CA . ALA A 1 235 ? 17.845 4.235 -34.060 1.00 96.50 235 ALA A CA 1
ATOM 1699 C C . ALA A 1 235 ? 18.009 3.078 -35.064 1.00 96.50 235 ALA A C 1
ATOM 1701 O O . ALA A 1 235 ? 17.336 2.054 -34.953 1.00 96.50 235 ALA A O 1
ATOM 1702 N N . ASN A 1 236 ? 18.862 3.251 -36.074 1.00 95.88 236 ASN A N 1
ATOM 1703 C CA . ASN A 1 236 ? 19.162 2.268 -37.108 1.00 95.88 236 ASN A CA 1
ATOM 1704 C C . ASN A 1 236 ? 20.590 2.456 -37.637 1.00 95.88 236 ASN A C 1
ATOM 1706 O O . ASN A 1 236 ? 21.220 3.491 -37.415 1.00 95.88 236 ASN A O 1
ATOM 1710 N N . CYS A 1 237 ? 21.085 1.457 -38.362 1.00 94.12 237 CYS A N 1
ATOM 1711 C CA . CYS A 1 237 ? 22.324 1.584 -39.115 1.00 94.12 237 CYS A CA 1
ATOM 1712 C C . CYS A 1 237 ? 22.052 2.099 -40.530 1.00 94.12 237 CYS A C 1
ATOM 1714 O O . CYS A 1 237 ? 21.015 1.815 -41.134 1.00 94.12 237 CYS A O 1
ATOM 1716 N N . SER A 1 238 ? 23.004 2.858 -41.060 1.00 94.56 238 SER A N 1
ATOM 1717 C CA . SER A 1 238 ? 2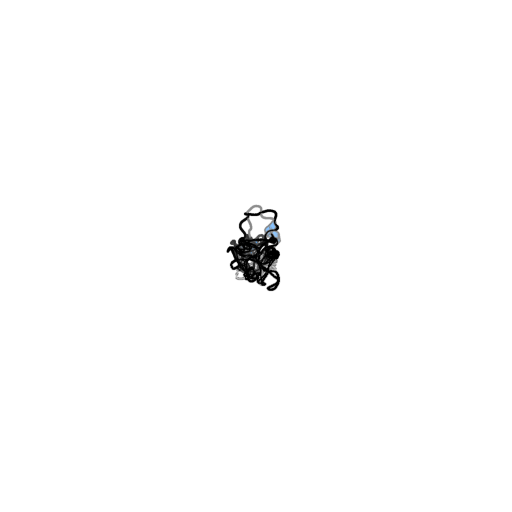2.979 3.413 -42.409 1.00 94.56 238 SER A CA 1
ATOM 1718 C C . SER A 1 238 ? 23.934 2.638 -43.308 1.00 94.56 238 SER A C 1
ATOM 1720 O O . SER A 1 238 ? 25.083 2.411 -42.938 1.00 94.56 238 SER A O 1
ATOM 1722 N N . ALA A 1 239 ? 23.457 2.246 -44.490 1.00 94.50 239 ALA A N 1
ATOM 1723 C CA . ALA A 1 239 ? 24.269 1.570 -45.498 1.00 94.50 239 ALA A CA 1
ATOM 1724 C C . ALA A 1 239 ? 25.414 2.471 -45.973 1.00 94.50 239 ALA A C 1
ATOM 1726 O O . ALA A 1 239 ? 25.200 3.658 -46.244 1.00 94.50 239 ALA A O 1
ATOM 1727 N N . CYS A 1 240 ? 26.601 1.897 -46.149 1.00 91.69 240 CYS A N 1
ATOM 1728 C CA . CYS A 1 240 ? 27.689 2.598 -46.805 1.00 91.69 240 CYS A CA 1
ATOM 1729 C C . CYS A 1 240 ? 27.326 2.898 -48.265 1.00 91.69 240 CYS A C 1
ATOM 1731 O O . CYS A 1 240 ? 26.852 2.005 -48.978 1.00 91.69 240 CYS A O 1
ATOM 1733 N N . PRO A 1 241 ? 27.483 4.159 -48.714 1.00 92.00 241 PRO A N 1
ATOM 1734 C CA . PRO A 1 241 ? 27.186 4.530 -50.086 1.00 92.00 241 PRO A CA 1
ATOM 1735 C C . PRO A 1 241 ? 28.156 3.857 -51.062 1.00 92.00 241 PRO A C 1
ATOM 1737 O O . PRO A 1 241 ? 29.260 3.454 -50.686 1.00 92.00 241 PRO A O 1
ATOM 1740 N N . GLN A 1 242 ? 27.764 3.808 -52.335 1.00 90.06 242 GLN A N 1
ATOM 1741 C CA . GLN A 1 242 ? 28.631 3.332 -53.411 1.00 90.06 242 GLN A CA 1
ATOM 1742 C C . GLN A 1 242 ? 29.985 4.065 -53.372 1.00 90.06 242 GLN A C 1
ATOM 1744 O O . GLN A 1 242 ? 30.065 5.258 -53.058 1.00 90.06 242 GLN A O 1
ATOM 1749 N N . GLY A 1 243 ? 31.054 3.345 -53.693 1.00 86.12 243 GLY A N 1
ATOM 1750 C CA . GLY A 1 243 ? 32.437 3.811 -53.626 1.00 86.12 243 GLY A CA 1
ATOM 1751 C C . GLY A 1 243 ? 33.057 3.747 -52.232 1.00 86.12 243 GLY A C 1
ATOM 1752 O O . GLY A 1 243 ? 34.233 4.091 -52.066 1.00 86.12 243 GLY A O 1
ATOM 1753 N N . THR A 1 244 ? 32.295 3.279 -51.239 1.00 89.81 244 THR A N 1
ATOM 1754 C CA . THR A 1 244 ? 32.761 3.066 -49.868 1.00 89.81 244 THR A CA 1
ATOM 1755 C C . THR A 1 244 ? 32.366 1.688 -49.342 1.00 89.81 244 THR A C 1
ATOM 1757 O O . THR A 1 244 ? 31.441 1.075 -49.863 1.00 89.81 244 THR A O 1
ATOM 1760 N N . TYR A 1 245 ? 33.060 1.202 -48.316 1.00 88.25 245 TYR A N 1
ATOM 1761 C CA . TYR A 1 245 ? 32.790 -0.083 -47.669 1.00 88.25 245 TYR A CA 1
ATOM 1762 C C . TYR A 1 245 ? 33.028 0.003 -46.155 1.00 88.25 245 TYR A C 1
ATOM 1764 O O . TYR A 1 245 ? 33.667 0.949 -45.681 1.00 88.25 245 TYR A O 1
ATOM 1772 N N . TRP A 1 246 ? 32.530 -0.969 -45.387 1.00 88.12 246 TRP A N 1
ATOM 1773 C CA . TRP A 1 246 ? 32.839 -1.097 -43.956 1.00 88.12 246 TRP A CA 1
ATOM 1774 C C . TRP A 1 246 ? 32.824 -2.560 -43.496 1.00 88.12 246 TRP A C 1
ATOM 1776 O O . TRP A 1 246 ? 31.874 -3.283 -43.788 1.00 88.12 246 TRP A O 1
ATOM 1786 N N . VAL A 1 247 ? 33.832 -2.983 -42.729 1.00 83.38 247 VAL A N 1
ATOM 1787 C CA . VAL A 1 247 ? 33.868 -4.307 -42.086 1.00 83.38 247 VAL A CA 1
ATOM 1788 C C . VAL A 1 247 ? 33.744 -4.175 -40.574 1.00 83.38 247 VAL A C 1
ATOM 1790 O O . VAL A 1 247 ? 34.349 -3.303 -39.956 1.00 83.38 247 VAL A O 1
ATOM 1793 N N . ALA A 1 248 ? 33.001 -5.091 -39.959 1.00 71.06 248 ALA A N 1
ATOM 1794 C CA . ALA A 1 248 ? 32.792 -5.104 -38.514 1.00 71.06 248 ALA A CA 1
ATOM 1795 C C . ALA A 1 248 ? 34.070 -5.451 -37.729 1.00 71.06 248 ALA A C 1
ATOM 1797 O O . ALA A 1 248 ? 34.216 -5.047 -36.578 1.00 71.06 248 ALA A O 1
ATOM 1798 N N . GLU A 1 249 ? 35.021 -6.158 -38.349 1.00 65.94 249 GLU A N 1
ATOM 1799 C CA . GLU A 1 249 ? 36.303 -6.514 -37.725 1.00 65.94 249 GLU A CA 1
ATOM 1800 C C . GLU A 1 249 ? 37.203 -5.287 -37.474 1.00 65.94 249 GLU A C 1
ATOM 1802 O O . GLU A 1 249 ? 37.940 -5.272 -36.486 1.00 65.94 249 GLU A O 1
ATOM 1807 N N . ASP A 1 250 ? 37.063 -4.212 -38.266 1.00 58.22 250 ASP A N 1
ATOM 1808 C CA . ASP A 1 250 ? 37.797 -2.948 -38.076 1.00 58.22 250 ASP A CA 1
ATOM 1809 C C . ASP A 1 250 ? 37.395 -2.215 -36.779 1.00 58.22 250 ASP A C 1
ATOM 1811 O O . ASP A 1 250 ? 38.122 -1.337 -36.306 1.00 58.22 250 ASP A O 1
ATOM 1815 N N . ALA A 1 251 ? 36.272 -2.595 -36.154 1.00 55.44 251 ALA A N 1
ATOM 1816 C CA . ALA A 1 251 ? 35.854 -2.074 -34.854 1.00 55.44 251 ALA A CA 1
ATOM 1817 C C . ALA A 1 251 ? 36.667 -2.654 -33.676 1.00 55.44 251 ALA A C 1
ATOM 1819 O O . ALA A 1 251 ? 36.710 -2.040 -32.611 1.00 55.44 251 ALA A O 1
ATOM 1820 N N . TYR A 1 252 ? 37.328 -3.811 -33.845 1.00 49.78 252 TYR A N 1
ATOM 1821 C CA . TYR A 1 252 ? 38.017 -4.526 -32.757 1.00 49.78 252 TYR A CA 1
ATOM 1822 C C . TYR A 1 252 ? 39.554 -4.413 -32.787 1.00 49.78 252 TYR A C 1
ATOM 1824 O O . TYR A 1 252 ? 40.210 -4.767 -31.806 1.00 49.78 252 TYR A O 1
ATOM 1832 N N . SER A 1 253 ? 40.150 -3.917 -33.878 1.00 49.16 253 SER A N 1
ATOM 1833 C CA . SER A 1 253 ? 41.611 -3.911 -34.096 1.00 49.16 253 SER A CA 1
ATOM 1834 C C . SER A 1 253 ? 42.291 -2.534 -34.080 1.00 49.16 253 SER A C 1
ATOM 1836 O O . SER A 1 253 ? 43.509 -2.464 -34.249 1.00 49.16 253 SER A O 1
ATOM 1838 N N . ALA A 1 254 ? 41.571 -1.433 -33.844 1.00 46.25 254 ALA A N 1
ATOM 1839 C CA . ALA A 1 254 ? 42.170 -0.097 -33.843 1.00 46.25 254 ALA A CA 1
ATOM 1840 C C . ALA A 1 254 ? 42.666 0.322 -32.447 1.00 46.25 254 ALA A C 1
ATOM 1842 O O . ALA A 1 254 ? 41.895 0.716 -31.574 1.00 46.25 254 ALA A O 1
ATOM 1843 N N . SER A 1 255 ? 43.987 0.330 -32.259 1.00 49.59 255 SER A N 1
ATOM 1844 C CA . SER A 1 255 ? 44.660 0.965 -31.116 1.00 49.59 255 SER A CA 1
ATOM 1845 C C . SER A 1 255 ? 44.541 2.502 -31.086 1.00 49.59 255 SER A C 1
ATOM 1847 O O . SER A 1 255 ? 45.025 3.113 -30.139 1.00 49.59 255 SER A O 1
ATOM 1849 N N . ASP A 1 256 ? 43.885 3.120 -32.078 1.00 46.22 256 ASP A N 1
ATOM 1850 C CA . ASP A 1 256 ? 43.834 4.576 -32.300 1.00 46.22 256 ASP A CA 1
ATOM 1851 C C . ASP A 1 256 ? 42.402 5.138 -32.453 1.00 46.22 256 ASP A C 1
ATOM 1853 O O . ASP A 1 256 ? 42.165 6.111 -33.169 1.00 46.22 256 ASP A O 1
ATOM 1857 N N . GLY A 1 257 ? 41.433 4.559 -31.740 1.00 51.00 257 GLY A N 1
ATOM 1858 C CA . GLY A 1 257 ? 40.060 5.068 -31.687 1.00 51.00 257 GLY A CA 1
ATOM 1859 C C . GLY A 1 257 ? 39.125 4.437 -32.721 1.00 51.00 257 GLY A C 1
ATOM 1860 O O . GLY A 1 257 ? 39.529 4.015 -33.801 1.00 51.00 257 GLY A O 1
ATOM 1861 N N . TRP A 1 258 ? 37.851 4.338 -32.342 1.00 58.06 258 TRP A N 1
ATOM 1862 C CA . TRP A 1 258 ? 36.784 3.669 -33.086 1.00 58.06 258 TRP A CA 1
ATOM 1863 C C . TRP A 1 258 ? 36.528 4.372 -34.431 1.00 58.06 258 TRP A C 1
ATOM 1865 O O . TRP A 1 258 ? 35.805 5.368 -34.479 1.00 58.06 258 TRP A O 1
ATOM 1875 N N . ASN A 1 259 ? 37.107 3.887 -35.536 1.00 63.41 259 ASN A N 1
ATOM 1876 C CA . ASN A 1 259 ? 36.785 4.411 -36.865 1.00 63.41 259 ASN A CA 1
ATOM 1877 C C . ASN A 1 259 ? 35.543 3.712 -37.429 1.00 63.41 259 ASN A C 1
ATOM 1879 O O . ASN A 1 259 ? 35.631 2.751 -38.187 1.00 63.41 259 ASN A O 1
ATOM 1883 N N . ILE A 1 260 ? 34.373 4.212 -37.040 1.00 77.44 260 ILE A N 1
ATOM 1884 C CA . ILE A 1 260 ? 33.076 3.707 -37.502 1.00 77.44 260 ILE A CA 1
ATOM 1885 C C . ILE A 1 260 ? 32.533 4.664 -38.553 1.00 77.44 260 ILE A C 1
ATOM 1887 O O . ILE A 1 260 ? 31.590 5.427 -38.352 1.00 77.44 260 ILE A O 1
ATOM 1891 N N . SER A 1 261 ? 33.233 4.681 -39.680 1.00 84.88 261 SER A N 1
ATOM 1892 C CA . SER A 1 261 ? 32.863 5.453 -40.855 1.00 84.88 261 SER A CA 1
ATOM 1893 C C . SER A 1 261 ? 33.158 4.645 -42.110 1.00 84.88 261 SER A C 1
ATOM 1895 O O . SER A 1 261 ? 34.082 3.832 -42.133 1.00 84.88 261 SER A O 1
ATOM 1897 N N . CYS A 1 262 ? 32.355 4.851 -43.151 1.00 88.69 262 CYS A N 1
ATOM 1898 C CA . CYS A 1 262 ? 32.549 4.158 -44.415 1.00 88.69 262 CYS A CA 1
ATOM 1899 C C . CYS A 1 262 ? 33.886 4.560 -45.043 1.00 88.69 262 CYS A C 1
ATOM 1901 O O . CYS A 1 262 ? 34.185 5.744 -45.231 1.00 88.69 262 CYS A O 1
ATOM 1903 N N . VAL A 1 263 ? 34.689 3.558 -45.380 1.00 88.38 263 VAL A N 1
ATOM 1904 C CA . VAL A 1 263 ? 36.031 3.727 -45.925 1.00 88.38 263 VAL A CA 1
ATOM 1905 C C . VAL A 1 263 ? 35.942 3.809 -47.442 1.00 88.38 263 VAL A C 1
ATOM 1907 O O . VAL A 1 263 ? 35.286 2.996 -48.081 1.00 88.38 263 VAL A O 1
ATOM 1910 N N . ASN A 1 264 ? 36.610 4.793 -48.045 1.00 88.69 264 ASN A N 1
ATOM 1911 C CA . ASN A 1 264 ? 36.644 4.930 -49.503 1.00 88.69 264 ASN A CA 1
ATOM 1912 C C . ASN A 1 264 ? 37.471 3.816 -50.152 1.00 88.69 264 ASN A C 1
ATOM 1914 O O . ASN A 1 264 ? 38.565 3.496 -49.676 1.00 88.69 264 ASN A O 1
ATOM 1918 N N . CYS A 1 265 ? 37.024 3.326 -51.309 1.00 86.06 265 CYS A N 1
ATOM 1919 C CA . CYS A 1 265 ? 37.829 2.420 -52.119 1.00 86.06 265 CYS A CA 1
ATOM 1920 C C . CYS A 1 265 ? 39.169 3.066 -52.516 1.00 86.06 265 CYS A C 1
ATOM 1922 O O . CYS A 1 265 ? 39.262 4.226 -52.945 1.00 86.06 265 CYS A O 1
ATOM 1924 N N . THR A 1 266 ? 40.250 2.303 -52.364 1.00 85.69 266 THR A N 1
ATOM 1925 C CA . THR A 1 266 ? 41.591 2.724 -52.779 1.00 85.69 266 THR A CA 1
ATOM 1926 C C . THR A 1 266 ? 41.738 2.671 -54.304 1.00 85.69 266 THR A C 1
ATOM 1928 O O . THR A 1 266 ? 40.897 2.130 -55.018 1.00 85.69 266 THR A O 1
ATOM 1931 N N . LEU A 1 267 ? 42.790 3.298 -54.843 1.00 80.75 267 LEU A N 1
ATOM 1932 C CA . LEU A 1 267 ? 43.005 3.335 -56.295 1.00 80.75 267 LEU A CA 1
ATOM 1933 C C . LEU A 1 267 ? 43.139 1.917 -56.867 1.00 80.75 267 LEU A C 1
ATOM 1935 O O . LEU A 1 267 ? 43.901 1.110 -56.343 1.00 80.75 267 LEU A O 1
ATOM 1939 N N . GLY A 1 268 ? 42.431 1.653 -57.967 1.00 77.56 268 GLY A N 1
ATOM 1940 C CA . GLY A 1 268 ? 42.377 0.330 -58.592 1.00 77.56 268 GLY A CA 1
ATOM 1941 C C . GLY A 1 268 ? 41.336 -0.612 -57.981 1.00 77.56 268 GLY A C 1
ATOM 1942 O O . GLY A 1 268 ? 41.278 -1.768 -58.396 1.00 77.56 268 GLY A O 1
ATOM 1943 N N . ARG A 1 269 ? 40.522 -0.131 -57.030 1.00 87.00 269 ARG A N 1
ATOM 1944 C CA . ARG A 1 269 ? 39.349 -0.830 -56.502 1.00 87.00 269 ARG A CA 1
ATOM 1945 C C . ARG A 1 269 ? 38.074 0.010 -56.636 1.00 87.00 269 ARG A C 1
ATOM 1947 O O . ARG A 1 269 ? 38.156 1.241 -56.635 1.00 87.00 269 ARG A O 1
ATOM 1954 N N . PHE A 1 270 ? 36.920 -0.643 -56.724 1.00 86.56 270 PHE A N 1
ATOM 1955 C CA . PHE A 1 270 ? 35.604 -0.010 -56.831 1.00 86.56 270 PHE A CA 1
ATOM 1956 C C . PHE A 1 270 ? 34.541 -0.750 -56.004 1.00 86.56 270 PHE A C 1
ATOM 1958 O O . PHE A 1 270 ? 34.732 -1.908 -55.648 1.00 86.56 270 PHE A O 1
ATOM 1965 N N . ASN A 1 271 ? 33.446 -0.064 -55.684 1.00 86.50 271 ASN A N 1
ATOM 1966 C CA . ASN A 1 271 ? 32.216 -0.651 -55.159 1.00 86.50 271 ASN A CA 1
ATOM 1967 C C . ASN A 1 271 ? 31.025 0.102 -55.781 1.00 86.50 271 ASN A C 1
ATOM 1969 O O . ASN A 1 271 ? 30.832 1.280 -55.491 1.00 86.50 271 ASN A O 1
ATOM 1973 N N . ASP A 1 272 ? 30.224 -0.554 -56.611 1.00 85.62 272 ASP A N 1
ATOM 1974 C CA . ASP A 1 272 ? 29.039 0.012 -57.265 1.00 85.62 272 ASP A CA 1
ATOM 1975 C C . ASP A 1 272 ? 27.713 -0.312 -56.548 1.00 85.62 272 ASP A C 1
ATOM 1977 O O . ASP A 1 272 ? 26.646 0.164 -56.954 1.00 85.62 272 ASP A O 1
ATOM 1981 N N . GLU A 1 273 ? 27.763 -1.032 -55.428 1.00 87.19 273 GLU A N 1
ATOM 1982 C CA . GLU A 1 273 ? 26.611 -1.407 -54.613 1.00 87.19 273 GLU A CA 1
ATOM 1983 C C . GLU A 1 273 ? 26.579 -0.675 -53.256 1.00 87.19 273 GLU A C 1
ATOM 1985 O O . GLU A 1 273 ? 27.569 -0.139 -52.753 1.00 87.19 273 GLU A O 1
ATOM 1990 N N . LEU A 1 274 ? 25.390 -0.607 -52.654 1.00 90.12 274 LEU A N 1
ATOM 1991 C CA . LEU A 1 274 ? 25.230 -0.105 -51.288 1.00 90.12 274 LEU A CA 1
ATOM 1992 C C . LEU A 1 274 ? 25.555 -1.214 -50.286 1.00 90.12 274 LEU A C 1
ATOM 1994 O O . LEU A 1 274 ? 25.314 -2.383 -50.569 1.00 90.12 274 LEU A O 1
ATOM 1998 N N . ALA A 1 275 ? 26.008 -0.819 -49.096 1.00 89.94 275 ALA A N 1
ATOM 1999 C CA . ALA A 1 275 ? 26.237 -1.717 -47.965 1.00 89.94 275 ALA A CA 1
ATOM 2000 C C . ALA A 1 275 ? 27.232 -2.861 -48.226 1.00 89.94 275 ALA A C 1
ATOM 2002 O O . ALA A 1 275 ? 27.026 -3.976 -47.755 1.00 89.94 275 ALA A O 1
ATOM 2003 N N . GLN A 1 276 ? 28.318 -2.580 -48.948 1.00 90.88 276 GLN A N 1
ATOM 2004 C CA . GLN A 1 276 ? 29.382 -3.565 -49.131 1.00 90.88 276 GLN A CA 1
ATOM 2005 C C . GLN A 1 276 ? 30.400 -3.542 -47.997 1.00 90.88 276 GLN A C 1
ATOM 2007 O O . GLN A 1 276 ? 30.658 -2.514 -47.359 1.00 90.88 276 GLN A O 1
ATOM 2012 N N . ASP A 1 277 ? 31.010 -4.699 -47.792 1.00 88.81 277 ASP A N 1
ATOM 2013 C CA . ASP A 1 277 ? 32.053 -4.958 -46.813 1.00 88.81 277 ASP A CA 1
ATOM 2014 C C . ASP A 1 277 ? 33.455 -4.992 -47.436 1.00 88.81 277 ASP A C 1
ATOM 2016 O O . ASP A 1 277 ? 34.450 -4.966 -46.723 1.00 88.81 277 ASP A O 1
ATOM 2020 N N . GLU A 1 278 ? 33.574 -4.922 -48.760 1.00 88.50 278 GLU A N 1
ATOM 2021 C CA . GLU A 1 278 ? 34.844 -4.694 -49.436 1.00 88.50 278 GLU A CA 1
ATOM 2022 C C . GLU A 1 278 ? 34.689 -3.951 -50.770 1.00 88.50 278 GLU A C 1
ATOM 2024 O O . GLU A 1 278 ? 33.590 -3.706 -51.258 1.00 88.50 278 GLU A O 1
ATOM 2029 N N . CYS A 1 279 ? 35.823 -3.563 -51.360 1.00 88.62 279 CYS A N 1
ATOM 2030 C CA . CYS A 1 279 ? 35.870 -3.065 -52.733 1.00 88.62 279 CYS A CA 1
ATOM 2031 C C . CYS A 1 279 ? 36.491 -4.113 -53.655 1.00 88.62 279 CYS A C 1
ATOM 2033 O O . CYS A 1 279 ? 37.551 -4.668 -53.350 1.00 88.6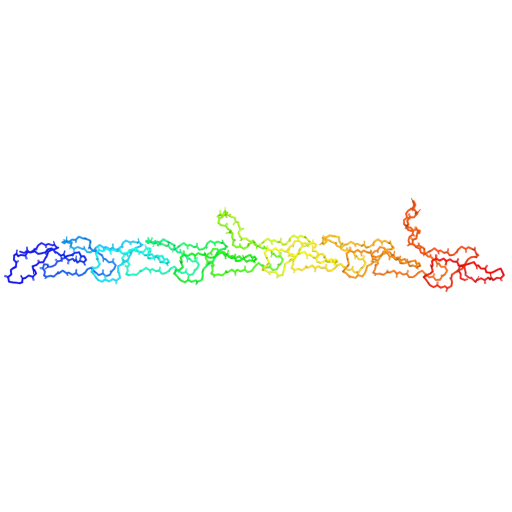2 279 CYS A O 1
ATOM 2035 N N . GLU A 1 280 ? 35.910 -4.300 -54.829 1.00 88.12 280 GLU A N 1
ATOM 2036 C CA . GLU A 1 280 ? 36.407 -5.200 -55.861 1.00 88.12 280 GLU A CA 1
ATOM 2037 C C . GLU A 1 280 ? 37.562 -4.576 -56.655 1.00 88.12 280 GLU A C 1
ATOM 2039 O O . GLU A 1 280 ? 37.698 -3.357 -56.743 1.00 88.12 280 GLU A O 1
ATOM 2044 N N . GLY A 1 281 ? 38.435 -5.400 -57.239 1.00 84.56 281 GLY A N 1
ATOM 2045 C CA . GLY A 1 281 ? 39.531 -4.922 -58.089 1.00 84.56 281 GLY A CA 1
ATOM 2046 C C . GLY A 1 281 ? 39.048 -4.526 -59.485 1.00 84.56 281 GLY A C 1
ATOM 2047 O O . GLY A 1 281 ? 38.300 -5.263 -60.118 1.00 84.56 281 GLY A O 1
ATOM 2048 N N . CYS A 1 282 ? 39.522 -3.400 -60.017 1.00 80.06 282 CYS A N 1
ATOM 2049 C CA . CYS A 1 282 ? 39.216 -3.023 -61.395 1.00 80.06 282 CYS A CA 1
ATOM 2050 C C . CYS A 1 282 ? 39.932 -3.957 -62.388 1.00 80.06 282 CYS A C 1
ATOM 2052 O O . CYS A 1 282 ? 41.152 -4.130 -62.322 1.00 80.06 282 CYS A O 1
ATOM 2054 N N . GLU A 1 283 ? 39.200 -4.504 -63.364 1.00 78.62 283 GLU A N 1
ATOM 2055 C CA . GLU A 1 283 ? 39.806 -5.204 -64.503 1.00 78.62 283 GLU A CA 1
ATOM 2056 C C . GLU A 1 283 ? 40.755 -4.271 -65.277 1.00 78.62 283 GLU A C 1
ATOM 2058 O O . GLU A 1 283 ? 40.468 -3.087 -65.489 1.00 78.62 283 GLU A O 1
ATOM 2063 N N . ALA A 1 284 ? 41.886 -4.808 -65.746 1.00 71.38 284 ALA A N 1
ATOM 2064 C CA . ALA A 1 284 ? 42.869 -4.033 -66.495 1.00 71.38 284 ALA A CA 1
ATOM 2065 C C . ALA A 1 284 ? 42.236 -3.371 -67.736 1.00 71.38 284 ALA A C 1
ATOM 2067 O O . ALA A 1 284 ? 41.699 -4.046 -68.611 1.00 71.38 284 ALA A O 1
ATOM 2068 N N . GLY A 1 285 ? 42.334 -2.040 -67.821 1.00 66.56 285 GLY A N 1
ATOM 2069 C CA . GLY A 1 285 ? 41.816 -1.249 -68.943 1.00 66.56 285 GLY A CA 1
ATOM 2070 C C . GLY A 1 285 ? 40.397 -0.694 -68.766 1.00 66.56 285 GLY A C 1
ATOM 2071 O O . GLY A 1 285 ? 39.931 0.012 -69.661 1.00 66.56 285 GLY A O 1
ATOM 2072 N N . ARG A 1 286 ? 39.720 -0.949 -67.635 1.00 64.12 286 ARG A N 1
ATOM 2073 C CA . ARG A 1 286 ? 38.489 -0.238 -67.249 1.00 64.12 286 ARG A CA 1
ATOM 2074 C C . ARG A 1 286 ? 38.818 0.973 -66.374 1.00 64.12 286 ARG A C 1
ATOM 2076 O O . ARG A 1 286 ? 39.644 0.882 -65.470 1.00 64.12 286 ARG A O 1
ATOM 2083 N N . TYR A 1 287 ? 38.164 2.102 -66.641 1.00 65.00 287 TYR A N 1
ATOM 2084 C CA . TYR A 1 287 ? 38.360 3.357 -65.911 1.00 65.00 287 TYR A CA 1
ATOM 2085 C C . TYR A 1 287 ? 37.000 3.947 -65.530 1.00 65.00 287 TYR A C 1
ATOM 2087 O O . TYR A 1 287 ? 36.162 4.165 -66.406 1.00 65.00 287 TYR A O 1
ATOM 2095 N N . GLY A 1 288 ? 36.801 4.204 -64.239 1.00 65.19 288 GLY A N 1
ATOM 2096 C CA . GLY A 1 288 ? 35.645 4.924 -63.711 1.00 65.19 288 GLY A CA 1
ATOM 2097 C C . GLY A 1 288 ? 35.866 6.443 -63.723 1.00 65.19 288 GLY A C 1
ATOM 2098 O O . GLY A 1 288 ? 37.008 6.901 -63.602 1.00 65.19 288 GLY A O 1
ATOM 2099 N N . PRO A 1 289 ? 34.808 7.259 -63.886 1.00 64.19 289 PRO A N 1
ATOM 2100 C CA . PRO A 1 289 ? 34.912 8.718 -63.852 1.00 64.19 289 PRO A CA 1
ATOM 2101 C C . PRO A 1 289 ? 35.085 9.274 -62.427 1.00 64.19 289 PRO A C 1
ATOM 2103 O O . PRO A 1 289 ? 35.480 10.430 -62.269 1.00 64.19 289 PRO A O 1
ATOM 2106 N N . VAL A 1 290 ? 34.789 8.473 -61.397 1.00 66.81 290 VAL A N 1
ATOM 2107 C CA . VAL A 1 290 ? 34.849 8.846 -59.980 1.00 66.81 290 VAL A CA 1
ATOM 2108 C C . VAL A 1 290 ? 35.690 7.809 -59.238 1.00 66.8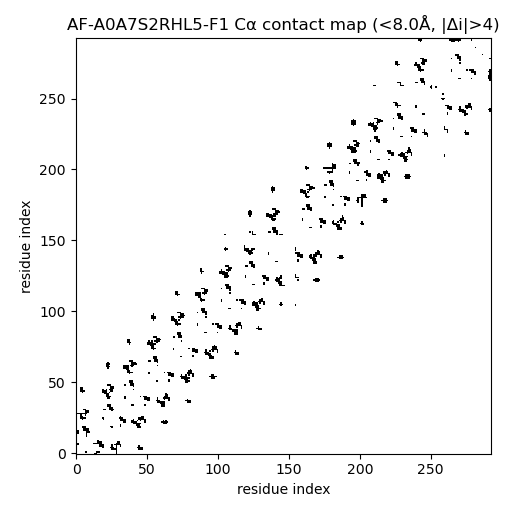1 290 VAL A C 1
ATOM 2110 O O . VAL A 1 290 ? 35.603 6.616 -59.495 1.00 66.81 290 VAL A O 1
ATOM 2113 N N . ARG A 1 291 ? 36.556 8.254 -58.324 1.00 65.00 291 ARG A N 1
ATOM 2114 C CA . ARG A 1 291 ? 37.407 7.345 -57.547 1.00 65.00 291 ARG A CA 1
ATOM 2115 C C . ARG A 1 291 ? 36.527 6.431 -56.684 1.00 65.00 291 ARG A C 1
ATOM 2117 O O . ARG A 1 291 ? 35.822 6.936 -55.820 1.00 65.00 291 ARG A O 1
ATOM 2124 N N . GLY A 1 292 ? 36.623 5.121 -56.905 1.00 65.31 292 GLY A N 1
ATOM 2125 C CA . GLY A 1 292 ? 35.865 4.102 -56.176 1.00 65.31 292 GLY A CA 1
ATOM 2126 C C . GLY A 1 292 ? 34.547 3.666 -56.828 1.00 65.31 292 GLY A C 1
ATOM 2127 O O . GLY A 1 292 ? 33.960 2.717 -56.323 1.00 65.31 292 GLY A O 1
ATOM 2128 N N . LEU A 1 293 ? 34.117 4.292 -57.934 1.00 69.94 293 LEU A N 1
ATOM 2129 C CA . LEU A 1 293 ? 32.903 3.953 -58.700 1.00 69.94 293 LEU A CA 1
ATOM 2130 C C . LEU A 1 293 ? 33.228 3.579 -60.149 1.00 69.94 293 LEU A C 1
ATOM 2132 O O . LEU A 1 293 ? 34.071 4.278 -60.762 1.00 69.94 293 LEU A O 1
#

Sequence (293 aa):
TCTLGQIAPDPETPNVCAACPRGRRGINSTDCEHCSPGKFNNKTGQVNCTTCSSGTFADDEGFFLCEDCPRGRSMPDEGAEECDECSPGRYTNDTGRKSCTLCLAGRVVNDTGATKCEDCPPGTLSVESRIYCKDCPPGKEGPGGVPDFIIGQPVYCDNCSVGKFSLGGDDECDFCDDGYVAEAEGLSKCTACDAGKRDVGSLYCEDCEAGQYSPRAVKTCLPCDTGYVSSVGSANCSACPQGTYWVAEDAYSASDGWNISCVNCTLGRFNDELAQDECEGCEAGRYGPVRGL

Mean predicted aligned error: 9.69 Å

Solvent-accessible surface area (backbone atoms only — not comparable to full-atom values): 13717 Å² total; per-residue (Å²): 118,52,55,78,2,15,19,30,87,43,87,92,44,61,82,50,65,44,60,16,52,54,4,21,18,6,76,75,33,66,54,61,42,61,14,52,54,7,18,19,19,76,46,64,35,29,55,66,59,44,67,18,53,52,6,23,19,19,72,46,71,36,25,40,62,59,44,58,15,50,60,5,21,17,25,69,53,64,38,21,45,66,56,45,59,14,50,52,7,23,15,25,73,47,62,42,22,46,62,56,45,67,18,50,58,11,18,20,28,64,50,65,39,20,51,58,65,43,68,24,56,57,2,17,40,22,50,65,46,26,50,56,62,42,61,19,57,54,4,15,15,18,78,19,22,72,68,86,87,56,87,84,64,87,78,64,61,45,61,13,52,61,18,18,15,16,81,37,42,26,47,63,51,45,68,38,55,80,5,15,21,14,78,42,64,38,25,50,57,58,45,64,17,53,51,3,17,16,24,50,86,18,36,43,68,42,68,18,52,59,32,17,15,15,56,63,41,24,49,64,55,41,71,38,56,59,4,33,33,19,51,64,42,20,51,51,62,44,64,17,52,59,16,21,16,29,52,60,68,58,67,78,70,53,95,80,58,83,68,61,59,65,42,68,36,55,93,66,23,26,22,88,47,69,35,26,55,59,57,48,74,58,59,93,92,66,81,60,98,45,90,9,67

Secondary structure (DSSP, 8-state):
-PPTTEE---TT-TT--EEPPTTEE-SSSS--EEPPTTEE--STT-SSPEEPPTTEE--STT-SSPEEPPTTEE--SSSBSSPEEPPTTEE--SSS-SSPEEPPTTEE--STT-SS-EEPPTTEE--TT-SS-EEPPTTEE---SPPGGGTT----PEEPPTTEE--SSBSSPEEPPTTEE--STT-SS-EEPPTTEEEETTTEEEEPPTTEE--SS-SSPEEPPTTEE--TT-SS-EEPPTTEE--GGGGTS-TT----SPEEPPTTEE--SSS-SS-EEPPTT---SSTT-

Radius of gyration: 44.96 Å; Cα contacts (8 Å, |Δi|>4): 927; chains: 1; bounding box: 97×18×134 Å

Foldseek 3Di:
DDDWQWADADPVCRPDIDGAQWQWGGAPRHDTFGDAWQWTAQDTSHHDTHGADWQWTAQGTSHHDTHGQAWQFGAQDISHNHTFGAAWQWGAQDTSHHDTHGDAKQWTAHDTSHHDTDGFQWQWIDHISDHDTHGFAWQWGFQGRDDPPDPPDDGHTDGADWQFTACISHNHTHGDDFQWTRQDTSHNDTDGAAWQWADDSNHDTAGDAKQWTAHIRHHDTHGDAWQWIGHTSHNDTDGADWQWTAHPVQQPPDPPDGPRDTHGDDPQWAGGDISHHDTHGDDPPDDDPDRRD

InterPro domains:
  IPR009030 Growth factor receptor cysteine-rich domain superfamily [SSF57184] (14-139)
  IPR009030 Growth factor receptor cysteine-rich domain superfamily [SSF57184] (115-283)
  IPR011641 Tyrosine-protein kinase ephrin type A/B receptor-like [PF07699] (38-80)
  IPR011641 Tyrosine-protein kinase ephrin type A/B receptor-like [PF07699] (211-256)